Protein AF-A0A7C3V7S5-F1 (afdb_monomer)

Sequence (323 aa):
MITVNNILDIADSAMNANTAAMSTVSQNVANVNTPFYNSETPIETEAPAVVGAPYTYGTGVNVNQIQRSTDNFVQTEVNNETGQNSYYTTLYQGLDQIQNLFNDQTGSGFSSQISQFFNDFQNVANNPSDTSQRTALLSDAQSLAGSINNAYTTITNMVSSTNTSINGVIPDINSLTKQIAGLNQQITYALNAGSNANELQDQQMQAINSLSKLVNISYFTNNNGKTNISVGDVPLVSSDMSFNLSTKLDTSNPANLDIFWNGPDGSVQPITSQITGGSLGAYVNLEQTQATSYISQLNSLAAAVTDNVNSLQYNGYGLDGST

Foldseek 3Di:
DQDPVLVVQQVVQVVVQVVVQVVLVVVCVVCVVPPLAFRWDFDKDFADWDDDPPDIDTRHIHRLDTDGDDDPVVLQVLLQVLFAVLLVVLLCVLVVLLVVLQDCVVCPGLVNLVVQLVVLVVVCVVPVPDPVSVVSNVVSVVVNVVSLVVSLVSLLVSLVVLVVVLQVLQVVLLVLLLLLLVLLVVLLVCVVVVHDSSVSLSVNSVSSSVNSQAFPKDWDADPSRFIWIDQQPGTQHDRNDGWGKDWDQDPVHSSHIWIWIQDPVRDTHTCLVSGCTHSSNNSSCSNPPVSVVVSVVSVVVVCVVCVVVCVVCVPDADPVRHD

Nearest PDB structures (foldseek):
  2d4y-assembly1_A  TM=9.355E-01  e=4.386E-13  Salmonella enterica subsp. enterica serovar Typhimurium
  4ut1-assembly1_A  TM=9.149E-01  e=1.480E-12  Burkholderia pseudomallei K96243
  2d4y-assembly2_B  TM=9.107E-01  e=3.585E-12  Salmonella enterica subsp. enterica serovar Typhimurium
  1w99-assembly1_A  TM=3.820E-01  e=4.955E-01  Bacillus thuringiensis serovar israelensis
  4k1n-assembly1_B  TM=4.539E-01  e=2.907E+00  Mus musculus

Secondary structure (DSSP, 8-state):
---HHHHHHHHHHHHHHHHHHHHHHHHHHHHTTSTT---EEEEEEEPPPB--TT--B---EEEEEEEE---HHHHHHHHHHHHHHHHHHHHHHHHHHHHHHS--TTS-SHHHHHHHHHHHHHHHHHSTT-HHHHHHHHHHHHHHHHHHHHHHHHHHHHHHHHHHHHHHHHHHHHHHHHHHHHHHHHHHHHHHTT---HHHHHHHHHHHHHHHHHS--EEEE-TTSPEEEEETTEEEEETTEE-EEEEEE-SS-TTSEEEEEE-TTS-EEE-GGG--SHHHHHHHHIIIIIIHHHHHHHHHHHHHHHHHHHHHHTTS--TTS--

Radius of gyration: 33.9 Å; Cα contacts (8 Å, |Δi|>4): 422; chains: 1; bounding box: 79×27×108 Å

Solvent-accessible surface area (backbone atoms only — not comparable to full-atom values): 17113 Å² total; per-residue (Å²): 130,92,47,72,64,57,55,49,48,25,50,50,31,45,50,52,42,52,49,51,44,52,49,40,51,52,52,38,66,74,36,69,83,44,87,66,61,56,55,55,45,69,42,71,45,78,32,77,55,51,79,45,93,96,57,70,47,76,51,39,44,39,72,78,45,77,41,70,62,77,56,72,66,62,52,49,51,51,30,52,52,44,7,48,51,31,15,54,53,47,36,48,59,55,49,51,61,54,49,66,72,65,54,47,90,83,67,75,16,70,70,46,43,54,51,49,36,53,50,28,51,53,50,26,70,75,43,72,85,42,63,67,45,50,50,48,31,53,52,41,46,50,50,45,53,49,51,54,51,49,50,49,52,51,48,54,50,49,32,55,52,37,52,51,50,49,64,56,48,41,57,55,48,36,51,40,31,42,49,42,10,53,37,20,48,52,31,34,52,27,50,74,69,74,41,87,37,62,69,54,50,32,54,37,50,48,41,51,43,57,40,14,31,42,32,44,66,50,73,52,68,46,99,69,61,29,48,30,30,22,44,67,95,46,66,31,18,56,45,68,40,52,36,41,61,48,75,44,67,27,90,89,45,71,83,41,77,35,35,27,41,41,47,97,87,72,47,75,42,84,42,50,92,52,50,74,22,0,35,48,14,20,40,52,40,44,42,70,48,51,44,48,50,54,48,51,52,52,51,50,52,53,48,52,54,50,52,58,50,48,65,55,53,74,77,45,67,49,98,86,67,49,119

Structure (mmCIF, N/CA/C/O backbone):
data_AF-A0A7C3V7S5-F1
#
_entry.id   AF-A0A7C3V7S5-F1
#
loop_
_atom_site.group_PDB
_atom_site.id
_atom_site.type_symbol
_atom_site.label_atom_id
_atom_site.label_alt_id
_atom_site.label_comp_id
_atom_site.label_asym_id
_atom_site.label_entity_id
_atom_site.label_seq_id
_atom_site.pdbx_PDB_ins_code
_atom_site.Cartn_x
_atom_site.Cartn_y
_atom_site.Cartn_z
_atom_site.occupancy
_atom_site.B_iso_or_equiv
_atom_site.auth_seq_id
_atom_site.auth_comp_id
_atom_site.auth_asym_id
_atom_site.auth_atom_id
_atom_site.pdbx_PDB_model_num
ATOM 1 N N . MET A 1 1 ? -43.394 -8.743 52.824 1.00 60.81 1 MET A N 1
ATOM 2 C CA . MET A 1 1 ? -44.526 -7.851 52.488 1.00 60.81 1 MET A CA 1
ATOM 3 C C . MET A 1 1 ? -43.952 -6.799 51.554 1.00 60.81 1 MET A C 1
ATOM 5 O O . MET A 1 1 ? -42.954 -6.207 51.940 1.00 60.81 1 MET A O 1
ATOM 9 N N . ILE A 1 2 ? -44.479 -6.647 50.333 1.00 67.94 2 ILE A N 1
ATOM 10 C CA . ILE A 1 2 ? -43.995 -5.623 49.390 1.00 67.94 2 ILE A CA 1
ATOM 11 C C . ILE A 1 2 ? -44.282 -4.256 50.013 1.00 67.94 2 ILE A C 1
ATOM 13 O O . ILE A 1 2 ? -45.421 -3.978 50.387 1.00 67.94 2 ILE A O 1
ATOM 17 N N . THR A 1 3 ? -43.249 -3.438 50.185 1.00 80.06 3 THR A N 1
ATOM 18 C CA . THR A 1 3 ? -43.400 -2.079 50.714 1.00 80.06 3 THR A CA 1
ATOM 19 C C . THR A 1 3 ? -43.625 -1.089 49.573 1.00 80.06 3 THR A C 1
ATOM 21 O O . THR A 1 3 ? -43.281 -1.371 48.427 1.00 80.06 3 THR A O 1
ATOM 24 N N . VAL A 1 4 ? -44.167 0.095 49.877 1.00 82.81 4 VAL A N 1
ATOM 25 C CA . VAL A 1 4 ? -44.270 1.192 48.895 1.00 82.81 4 VAL A CA 1
ATOM 26 C C . VAL A 1 4 ? -42.895 1.531 48.310 1.00 82.81 4 VAL A C 1
ATOM 28 O O . VAL A 1 4 ? -42.800 1.759 47.111 1.00 82.81 4 VAL A O 1
ATOM 31 N N . ASN A 1 5 ? -41.830 1.457 49.115 1.00 83.81 5 ASN A N 1
ATOM 32 C CA . ASN A 1 5 ? -40.459 1.661 48.643 1.00 83.81 5 ASN A CA 1
ATOM 33 C C . ASN A 1 5 ? -40.076 0.649 47.557 1.00 83.81 5 ASN A C 1
ATOM 35 O O . ASN A 1 5 ? -39.562 1.056 46.531 1.00 83.81 5 ASN A O 1
ATOM 39 N N . ASN A 1 6 ? -40.434 -0.633 47.700 1.00 83.25 6 ASN A N 1
ATOM 40 C CA . ASN A 1 6 ? -40.140 -1.626 46.659 1.00 83.25 6 ASN A CA 1
ATOM 41 C C . ASN A 1 6 ? -40.872 -1.342 45.341 1.00 83.25 6 ASN A C 1
ATOM 43 O O . ASN A 1 6 ? -40.331 -1.603 44.275 1.00 83.25 6 ASN A O 1
ATOM 47 N N . ILE A 1 7 ? -42.097 -0.815 45.401 1.00 85.38 7 ILE A N 1
ATOM 48 C CA . ILE A 1 7 ? -42.839 -0.417 44.195 1.00 85.38 7 ILE A CA 1
ATOM 49 C C . ILE A 1 7 ? -42.179 0.806 43.546 1.00 85.38 7 ILE A C 1
ATOM 51 O O . ILE A 1 7 ? -42.087 0.865 42.322 1.00 85.38 7 ILE A O 1
ATOM 55 N N . LEU A 1 8 ? -41.699 1.759 44.352 1.00 89.12 8 LEU A N 1
ATOM 56 C CA . LEU A 1 8 ? -40.959 2.924 43.866 1.00 89.12 8 LEU A CA 1
ATOM 57 C C . LEU A 1 8 ? -39.609 2.529 43.251 1.00 89.12 8 LEU A C 1
ATOM 59 O O . LEU A 1 8 ? -39.284 3.041 42.189 1.00 89.12 8 LEU A O 1
ATOM 63 N N . ASP A 1 9 ? -38.883 1.576 43.839 1.00 87.50 9 ASP A N 1
ATOM 64 C CA . ASP A 1 9 ? -37.619 1.054 43.299 1.00 87.50 9 ASP A CA 1
ATOM 65 C C . ASP A 1 9 ? -37.833 0.343 41.944 1.00 87.50 9 ASP A C 1
ATOM 67 O O . ASP A 1 9 ? -37.056 0.505 41.000 1.00 87.50 9 ASP A O 1
ATOM 71 N N . ILE A 1 10 ? -38.930 -0.415 41.806 1.00 90.00 10 ILE A N 1
ATOM 72 C CA . ILE A 1 10 ? -39.326 -1.032 40.528 1.00 90.00 10 ILE A CA 1
ATOM 73 C C . ILE A 1 10 ? -39.687 0.045 39.494 1.00 90.00 10 ILE A C 1
ATOM 75 O O . ILE A 1 10 ? -39.300 -0.062 38.333 1.00 90.00 10 ILE A O 1
ATOM 79 N N . ALA A 1 11 ? -40.423 1.085 39.894 1.00 91.69 11 ALA A N 1
ATOM 80 C CA . ALA A 1 11 ? -40.784 2.180 38.996 1.00 91.69 11 ALA A CA 1
ATOM 81 C C . ALA A 1 11 ? -39.554 2.990 38.547 1.00 91.69 11 ALA A C 1
ATOM 83 O O . ALA A 1 11 ? -39.456 3.334 37.370 1.00 91.69 11 ALA A O 1
ATOM 84 N N . ASP A 1 12 ? -38.609 3.253 39.453 1.00 92.50 12 ASP A N 1
ATOM 85 C CA . ASP A 1 12 ? -37.358 3.959 39.160 1.00 92.50 12 ASP A CA 1
ATOM 86 C C . ASP A 1 12 ? -36.467 3.150 38.209 1.00 92.50 12 ASP A C 1
ATOM 88 O O . ASP A 1 12 ? -36.053 3.651 37.163 1.00 92.50 12 ASP A O 1
ATOM 92 N N . SER A 1 13 ? -36.256 1.862 38.496 1.00 92.25 13 SER A N 1
ATOM 93 C CA . SER A 1 13 ? -35.492 0.972 37.611 1.00 92.25 13 SER A CA 1
ATOM 94 C C . SER A 1 13 ? -36.126 0.837 36.221 1.00 92.25 13 SER A C 1
ATOM 96 O O . SER A 1 13 ? -35.421 0.932 35.215 1.00 92.25 13 SER A O 1
ATOM 98 N N . ALA A 1 14 ? -37.456 0.726 36.134 1.00 92.00 14 ALA A N 1
ATOM 99 C CA . ALA A 1 14 ? -38.173 0.720 34.859 1.00 92.00 14 ALA A CA 1
ATOM 100 C C . ALA A 1 14 ? -38.033 2.048 34.093 1.00 92.00 14 ALA A C 1
ATOM 102 O O . ALA A 1 14 ? -37.884 2.040 32.868 1.00 92.00 14 ALA A O 1
ATOM 103 N N . MET A 1 15 ? -38.066 3.193 34.782 1.00 93.69 15 MET A N 1
ATOM 104 C CA . MET A 1 15 ? -37.892 4.506 34.155 1.00 93.69 15 MET A CA 1
ATOM 105 C C . MET A 1 15 ? -36.459 4.704 33.646 1.00 93.69 15 MET A C 1
ATOM 107 O O . MET A 1 15 ? -36.269 5.204 32.534 1.00 93.69 15 MET A O 1
ATOM 111 N N . ASN A 1 16 ? -35.460 4.252 34.406 1.00 92.06 16 ASN A N 1
ATOM 112 C CA . ASN A 1 16 ? -34.055 4.269 34.000 1.00 92.06 16 ASN A CA 1
ATOM 113 C C . ASN A 1 16 ? -33.814 3.381 32.768 1.00 92.06 16 ASN A C 1
ATOM 115 O O . ASN A 1 16 ? -33.178 3.830 31.813 1.00 92.06 16 ASN A O 1
ATOM 119 N N . ALA A 1 17 ? -34.385 2.172 32.741 1.00 92.44 17 ALA A N 1
ATOM 120 C CA . ALA A 1 17 ? -34.296 1.268 31.594 1.00 92.44 17 ALA A CA 1
ATOM 121 C C . ALA A 1 17 ? -34.920 1.865 30.324 1.00 92.44 17 ALA A C 1
ATOM 123 O O . ALA A 1 17 ? -34.250 1.989 29.299 1.00 92.44 17 ALA A O 1
ATOM 124 N N . ASN A 1 18 ? -36.152 2.378 30.416 1.00 93.94 18 ASN A N 1
ATOM 125 C CA . ASN A 1 18 ? -36.806 3.033 29.279 1.00 93.94 18 ASN A CA 1
ATOM 126 C C . ASN A 1 18 ? -36.053 4.287 28.807 1.00 93.94 18 ASN A C 1
ATOM 128 O O . ASN A 1 18 ? -35.970 4.534 27.605 1.00 93.94 18 ASN A O 1
ATOM 132 N N . THR A 1 19 ? -35.470 5.064 29.725 1.00 92.94 19 THR A N 1
ATOM 133 C CA . THR A 1 19 ? -34.648 6.229 29.363 1.00 92.94 19 THR A CA 1
ATOM 134 C C . THR A 1 19 ? -33.390 5.799 28.606 1.00 92.94 19 THR A C 1
ATOM 136 O O . THR A 1 19 ? -33.063 6.395 27.579 1.00 92.94 19 THR A O 1
ATOM 139 N N . ALA A 1 20 ? -32.713 4.737 29.055 1.00 91.81 20 ALA A N 1
ATOM 140 C CA . ALA A 1 20 ? -31.563 4.170 28.354 1.00 91.81 20 ALA A CA 1
ATOM 141 C C . ALA A 1 20 ? -31.950 3.642 26.962 1.00 91.81 20 ALA A C 1
ATOM 143 O O . ALA A 1 20 ? -31.252 3.919 25.983 1.00 91.81 20 ALA A O 1
ATOM 144 N N . ALA A 1 21 ? -33.090 2.958 26.844 1.00 92.88 21 ALA A N 1
ATOM 145 C CA . ALA A 1 21 ? -33.601 2.471 25.569 1.00 92.88 21 ALA A CA 1
ATOM 146 C C . ALA A 1 21 ? -33.942 3.613 24.601 1.00 92.88 21 ALA A C 1
ATOM 148 O O . ALA A 1 21 ? -33.495 3.602 23.454 1.00 92.88 21 ALA A O 1
ATOM 149 N N . MET A 1 22 ? -34.657 4.644 25.062 1.00 94.88 22 MET A N 1
ATOM 150 C CA . MET A 1 22 ? -34.967 5.827 24.252 1.00 94.88 22 MET A CA 1
ATOM 151 C C . MET A 1 22 ? -33.706 6.590 23.836 1.00 94.88 22 MET A C 1
ATOM 153 O O . MET A 1 22 ? -33.613 7.026 22.689 1.00 94.88 22 MET A O 1
ATOM 157 N N . SER A 1 23 ? -32.726 6.718 24.734 1.00 93.62 23 SER A N 1
ATOM 158 C CA . SER A 1 23 ? -31.427 7.322 24.423 1.00 93.62 23 SER A CA 1
ATOM 159 C C . SER A 1 23 ? -30.693 6.529 23.339 1.00 93.62 23 SER A C 1
ATOM 161 O O . SER A 1 23 ? -30.235 7.107 22.357 1.00 93.62 23 SER A O 1
ATOM 163 N N . THR A 1 24 ? -30.680 5.196 23.447 1.00 93.19 24 THR A N 1
ATOM 164 C CA . THR A 1 24 ? -30.066 4.303 22.450 1.00 93.19 24 THR A CA 1
ATOM 165 C C . THR A 1 24 ? -30.748 4.438 21.086 1.00 93.19 24 THR A C 1
ATOM 167 O O . THR A 1 24 ? -30.084 4.571 20.061 1.00 93.19 24 THR A O 1
ATOM 170 N N . VAL A 1 25 ? -32.084 4.484 21.050 1.00 94.50 25 VAL A N 1
ATOM 171 C CA . VAL A 1 25 ? -32.840 4.740 19.813 1.00 94.50 25 VAL A CA 1
ATOM 172 C C . VAL A 1 25 ? -32.496 6.113 19.233 1.00 94.50 25 VAL A C 1
ATOM 174 O O . VAL A 1 25 ? -32.257 6.223 18.032 1.00 94.50 25 VAL A O 1
ATOM 177 N N . SER A 1 26 ? -32.427 7.154 20.067 1.00 94.88 26 SER A N 1
ATOM 178 C CA . SER A 1 26 ? -32.045 8.498 19.627 1.00 94.88 26 SER A CA 1
ATOM 179 C C . SER A 1 26 ? -30.633 8.519 19.039 1.00 94.88 26 SER A C 1
ATOM 181 O O . SER A 1 26 ? -30.421 9.139 17.997 1.00 94.88 26 SER A O 1
ATOM 183 N N . GLN A 1 27 ? -29.683 7.819 19.664 1.00 93.62 27 GLN A N 1
ATOM 184 C CA . GLN A 1 27 ? -28.306 7.714 19.188 1.00 93.62 27 GLN A CA 1
ATOM 185 C C . GLN A 1 27 ? -28.230 6.980 17.845 1.00 93.62 27 GLN A C 1
ATOM 187 O O . GLN A 1 27 ? -27.575 7.466 16.922 1.00 93.62 27 GLN A O 1
ATOM 192 N N . ASN A 1 28 ? -28.964 5.872 17.709 1.00 94.81 28 ASN A N 1
ATOM 193 C CA . ASN A 1 28 ? -29.070 5.117 16.463 1.00 94.81 28 ASN A CA 1
ATOM 194 C C . ASN A 1 28 ? -29.614 5.979 15.319 1.00 94.81 28 ASN A C 1
ATOM 196 O O . ASN A 1 28 ? -29.055 5.991 14.225 1.00 94.81 28 ASN A O 1
ATOM 200 N N . VAL A 1 29 ? -30.693 6.727 15.569 1.00 95.62 29 VAL A N 1
ATOM 201 C CA . VAL A 1 29 ? -31.307 7.603 14.560 1.00 95.62 29 VAL A CA 1
ATOM 202 C C . VAL A 1 29 ? -30.371 8.750 14.185 1.00 95.62 29 VAL A C 1
ATOM 204 O O . VAL A 1 29 ? -30.240 9.065 13.003 1.00 95.62 29 VAL A O 1
ATOM 207 N N . ALA A 1 30 ? -29.697 9.359 15.163 1.00 94.38 30 ALA A N 1
ATOM 208 C CA . ALA A 1 30 ? -28.769 10.457 14.916 1.00 94.38 30 ALA A CA 1
ATOM 209 C C . ALA A 1 30 ? -27.559 10.026 14.068 1.00 94.38 30 ALA A C 1
ATOM 211 O O . ALA A 1 30 ? -27.086 10.809 13.245 1.00 94.38 30 ALA A O 1
ATOM 212 N N . ASN A 1 31 ? -27.089 8.785 14.233 1.00 92.62 31 ASN A N 1
ATOM 213 C CA . ASN A 1 31 ? -25.868 8.285 13.596 1.00 92.62 31 ASN A CA 1
ATOM 214 C C . ASN A 1 31 ? -26.105 7.292 12.457 1.00 92.62 31 ASN A C 1
ATOM 216 O O . ASN A 1 31 ? -25.147 6.745 11.920 1.00 92.62 31 ASN A O 1
ATOM 220 N N . VAL A 1 32 ? -27.353 7.093 12.023 1.00 91.44 32 VAL A N 1
ATOM 221 C CA . VAL A 1 32 ? -27.687 6.147 10.943 1.00 91.44 32 VAL A CA 1
ATOM 222 C C . VAL A 1 32 ? -26.925 6.419 9.636 1.00 91.44 32 VAL A C 1
ATOM 224 O O . VAL A 1 32 ? -26.677 5.501 8.862 1.00 91.44 32 VAL A O 1
ATOM 227 N N . ASN A 1 33 ? -26.530 7.675 9.397 1.00 90.88 33 ASN A N 1
ATOM 228 C CA . ASN A 1 33 ? -25.767 8.094 8.216 1.00 90.88 33 ASN A CA 1
ATOM 229 C C . ASN A 1 33 ? -24.268 8.305 8.498 1.00 90.88 33 ASN A C 1
ATOM 231 O O . ASN A 1 33 ? -23.541 8.751 7.609 1.00 90.88 33 ASN A O 1
ATOM 235 N N . THR A 1 34 ? -23.801 8.025 9.716 1.00 89.38 34 THR A N 1
ATOM 236 C CA . THR A 1 34 ? -22.384 8.114 10.075 1.00 89.38 34 THR A CA 1
ATOM 237 C C . THR A 1 34 ? -21.681 6.836 9.602 1.00 89.38 34 THR A C 1
ATOM 239 O O . THR A 1 34 ? -22.051 5.744 10.036 1.00 89.38 34 THR A O 1
ATOM 242 N N . PRO A 1 35 ? -20.671 6.916 8.713 1.00 85.62 35 PRO A N 1
ATOM 243 C CA . PRO A 1 35 ? -19.937 5.734 8.270 1.00 85.62 35 PRO A CA 1
ATOM 244 C C . PRO A 1 35 ? -19.338 4.962 9.450 1.00 85.62 35 PRO A C 1
ATOM 246 O O . PRO A 1 35 ? -18.813 5.572 10.375 1.00 85.62 35 PRO A O 1
ATOM 249 N N . PHE A 1 36 ? -19.375 3.629 9.380 1.00 85.75 36 PHE A N 1
ATOM 250 C CA . PHE A 1 36 ? -18.891 2.711 10.427 1.00 85.75 36 PHE A CA 1
ATOM 251 C C . PHE A 1 36 ? -19.634 2.769 11.772 1.00 85.75 36 PHE A C 1
ATOM 253 O O . PHE A 1 36 ? -19.228 2.069 12.697 1.00 85.75 36 PHE A O 1
ATOM 260 N N . TYR A 1 37 ? -20.733 3.522 11.884 1.00 90.25 37 TYR A N 1
ATOM 261 C CA . TYR A 1 37 ? -21.608 3.433 13.049 1.00 90.25 37 TYR A CA 1
ATOM 262 C C . TYR A 1 37 ? -22.313 2.075 13.095 1.00 90.25 37 TYR A C 1
ATOM 264 O O . TYR A 1 37 ? -22.875 1.621 12.094 1.00 90.25 37 TYR A O 1
ATOM 272 N N . ASN A 1 38 ? -22.307 1.439 14.266 1.00 90.56 38 ASN A N 1
ATOM 273 C CA . ASN A 1 38 ? -22.998 0.174 14.488 1.00 90.56 38 ASN A CA 1
ATOM 274 C C . ASN A 1 38 ? -24.223 0.393 15.367 1.00 90.56 38 ASN A C 1
ATOM 276 O O . ASN A 1 38 ? -24.139 1.045 16.405 1.00 90.56 38 ASN A O 1
ATOM 280 N N . SER A 1 39 ? -25.360 -0.182 14.965 1.00 91.94 39 SER A N 1
ATOM 281 C CA . SER A 1 39 ? -26.592 -0.030 15.735 1.00 91.94 39 SER A CA 1
ATOM 282 C C . SER A 1 39 ? -26.439 -0.636 17.124 1.00 91.94 39 SER A C 1
ATOM 284 O O . SER A 1 39 ? -25.930 -1.743 17.286 1.00 91.94 39 SER A O 1
ATOM 286 N N . GLU A 1 40 ? -26.909 0.088 18.125 1.00 93.31 40 GLU A N 1
ATOM 287 C CA . GLU A 1 40 ? -26.823 -0.296 19.521 1.00 93.31 40 GLU A CA 1
ATOM 288 C C . GLU A 1 40 ? -28.163 -0.817 20.049 1.00 93.31 40 GLU A C 1
ATOM 290 O O . GLU A 1 40 ? -29.232 -0.357 19.643 1.00 93.31 40 GLU A O 1
ATOM 295 N N . THR A 1 41 ? -28.116 -1.774 20.974 1.00 93.12 41 THR A N 1
ATOM 296 C CA . THR A 1 41 ? -29.288 -2.337 21.655 1.00 93.12 41 THR A CA 1
ATOM 297 C C . THR A 1 41 ? -29.041 -2.385 23.165 1.00 93.12 41 THR A C 1
ATOM 299 O O . THR A 1 41 ? -28.017 -2.927 23.589 1.00 93.12 41 THR A O 1
ATOM 302 N N . PRO A 1 42 ? -29.947 -1.845 24.002 1.00 91.25 42 PRO A N 1
ATOM 303 C CA . PRO A 1 42 ? -29.865 -2.024 25.445 1.00 91.25 42 PRO A CA 1
ATOM 304 C C . PRO A 1 42 ? -30.159 -3.488 25.795 1.00 91.25 42 PRO A C 1
ATOM 306 O O . PRO A 1 42 ? -31.175 -4.052 25.391 1.00 91.25 42 PRO A O 1
ATOM 309 N N . ILE A 1 43 ? -29.261 -4.111 26.548 1.00 91.62 43 ILE A N 1
ATOM 310 C CA . ILE A 1 43 ? -29.454 -5.448 27.098 1.00 91.62 43 ILE A CA 1
ATOM 311 C C . ILE A 1 43 ? -30.016 -5.291 28.503 1.00 91.62 43 ILE A C 1
ATOM 313 O O . ILE A 1 43 ? -29.325 -4.834 29.417 1.00 91.62 43 ILE A O 1
ATOM 317 N N . GLU A 1 44 ? -31.281 -5.666 28.649 1.00 91.19 44 GLU A N 1
ATOM 318 C CA . GLU A 1 44 ? -32.021 -5.616 29.903 1.00 91.19 44 GLU A CA 1
ATOM 319 C C . GLU A 1 44 ? -32.161 -7.023 30.496 1.00 91.19 44 GLU A C 1
ATOM 321 O O . GLU A 1 44 ? -32.447 -7.986 29.782 1.00 91.19 44 GLU A O 1
ATOM 326 N N . THR A 1 45 ? -31.978 -7.153 31.809 1.00 90.56 45 THR A N 1
ATOM 327 C CA . THR A 1 45 ? -32.242 -8.397 32.546 1.00 90.56 45 THR A CA 1
ATOM 328 C C . THR A 1 45 ? -33.149 -8.141 33.736 1.00 90.56 45 THR A C 1
ATOM 330 O O . THR A 1 45 ? -33.150 -7.059 34.323 1.00 90.56 45 THR A O 1
ATOM 333 N N . GLU A 1 46 ? -33.935 -9.149 34.111 1.00 88.62 46 GLU A N 1
ATOM 334 C CA . GLU A 1 46 ? -34.735 -9.080 35.330 1.00 88.62 46 GLU A CA 1
ATOM 335 C C . GLU A 1 46 ? -33.813 -8.941 36.548 1.00 88.62 46 GLU A C 1
ATOM 337 O O . GLU A 1 46 ? -32.839 -9.685 36.709 1.00 88.62 46 GLU A O 1
ATOM 342 N N . ALA A 1 47 ? -34.104 -7.965 37.407 1.00 86.31 47 ALA A N 1
ATOM 343 C CA . ALA A 1 47 ? -33.346 -7.774 38.628 1.00 86.31 47 ALA A CA 1
ATOM 344 C C . ALA A 1 47 ? -33.606 -8.944 39.603 1.00 86.31 47 ALA A C 1
ATOM 346 O O . ALA A 1 47 ? -34.733 -9.448 39.675 1.00 86.31 47 ALA A O 1
ATOM 347 N N . PRO A 1 48 ? -32.593 -9.408 40.368 1.00 83.50 48 PRO A N 1
ATOM 348 C CA . PRO A 1 48 ? -32.741 -10.575 41.235 1.00 83.50 48 PRO A CA 1
ATOM 349 C C . PRO A 1 48 ? -33.913 -10.431 42.212 1.00 83.50 48 PRO A C 1
ATOM 351 O O . PRO A 1 48 ? -33.970 -9.480 42.995 1.00 83.50 48 PRO A O 1
ATOM 354 N N . ALA A 1 49 ? -34.841 -11.386 42.190 1.00 82.12 49 ALA A N 1
ATOM 355 C CA . ALA A 1 49 ? -35.995 -11.378 43.081 1.00 82.12 49 ALA A CA 1
ATOM 356 C C . ALA A 1 49 ? -35.573 -11.474 44.558 1.00 82.12 49 ALA A C 1
ATOM 358 O O . ALA A 1 49 ? -34.652 -12.214 44.915 1.00 82.12 49 ALA A O 1
ATOM 359 N N . VAL A 1 50 ? -36.291 -10.778 45.445 1.00 78.44 50 VAL A N 1
ATOM 360 C CA . VAL A 1 50 ? -36.123 -10.971 46.890 1.00 78.44 50 VAL A CA 1
ATOM 361 C C . VAL A 1 50 ? -36.853 -12.249 47.282 1.00 78.44 50 VAL A C 1
ATOM 363 O O . VAL A 1 50 ? -38.080 -12.338 47.194 1.00 78.44 50 VAL A O 1
ATOM 366 N N . VAL A 1 51 ? -36.091 -13.244 47.732 1.00 75.25 51 VAL A N 1
ATOM 367 C CA . VAL A 1 51 ? -36.624 -14.513 48.234 1.00 75.25 51 VAL A CA 1
ATOM 368 C C . VAL A 1 51 ? -36.845 -14.395 49.742 1.00 75.25 51 VAL A C 1
ATOM 370 O O . VAL A 1 51 ? -35.890 -14.307 50.512 1.00 75.25 51 VAL A O 1
ATOM 373 N N . GLY A 1 52 ? -38.106 -14.403 50.180 1.00 69.88 52 GLY A N 1
ATOM 374 C CA . GLY A 1 52 ? -38.469 -14.392 51.598 1.00 69.88 52 GLY A CA 1
ATOM 375 C C . GLY A 1 52 ? -39.728 -15.212 51.878 1.00 69.88 52 GLY A C 1
ATOM 376 O O . GLY A 1 52 ? -40.644 -15.260 51.066 1.00 69.88 52 GLY A O 1
ATOM 377 N N . ALA A 1 53 ? -39.812 -15.866 53.038 1.00 64.06 53 ALA A N 1
ATOM 378 C CA . ALA A 1 53 ? -41.052 -16.523 53.454 1.00 64.06 53 ALA A CA 1
ATOM 379 C C . ALA A 1 53 ? -42.077 -15.460 53.911 1.00 64.06 53 ALA A C 1
ATOM 381 O O . ALA A 1 53 ? -41.707 -14.590 54.705 1.00 64.06 53 ALA A O 1
ATOM 382 N N . PRO A 1 54 ? -43.354 -15.488 53.475 1.00 69.88 54 PRO A N 1
ATOM 383 C CA . PRO A 1 54 ? -44.021 -16.486 52.629 1.00 69.88 54 PRO A CA 1
ATOM 384 C C . PRO A 1 54 ? -44.137 -16.126 51.127 1.00 69.88 54 PRO A C 1
ATOM 386 O O . PRO A 1 54 ? -44.846 -16.826 50.410 1.00 69.88 54 PRO A O 1
ATOM 389 N N . TYR A 1 55 ? -43.486 -15.062 50.636 1.00 71.44 55 TYR A N 1
ATOM 390 C CA . TYR A 1 55 ? -43.619 -14.591 49.247 1.00 71.44 55 TYR A CA 1
ATOM 391 C C . TYR A 1 55 ? -42.278 -14.172 48.626 1.00 71.44 55 TYR A C 1
ATOM 393 O O . TYR A 1 55 ? -41.566 -13.341 49.190 1.00 71.44 55 TYR A O 1
ATOM 401 N N . THR A 1 56 ? -42.006 -14.659 47.414 1.00 77.88 56 THR A N 1
ATOM 402 C CA . THR A 1 56 ? -40.958 -14.139 46.519 1.00 77.88 56 THR A CA 1
ATOM 403 C C . THR A 1 56 ? -41.544 -13.033 45.645 1.00 77.88 56 THR A C 1
ATOM 405 O O . THR A 1 56 ? -42.655 -13.183 45.137 1.00 77.88 56 THR A O 1
ATOM 408 N N . TYR A 1 57 ? -40.817 -11.933 45.457 1.00 79.06 57 TYR A N 1
ATOM 409 C CA . TYR A 1 57 ? -41.238 -10.835 44.583 1.00 79.06 57 TYR A CA 1
ATOM 410 C C . TYR A 1 57 ? -40.052 -10.268 43.793 1.00 79.06 57 TYR A C 1
ATOM 412 O O . TYR A 1 57 ? -38.924 -10.247 44.287 1.00 79.06 57 TYR A O 1
ATOM 420 N N . GLY A 1 58 ? -40.312 -9.840 42.554 1.00 80.44 58 GLY A N 1
ATOM 421 C CA . GLY A 1 58 ? -39.309 -9.244 41.667 1.00 80.44 58 GLY A CA 1
ATOM 422 C C . GLY A 1 58 ? -38.845 -7.868 42.149 1.00 80.44 58 GLY A C 1
ATOM 423 O O . GLY A 1 58 ? -39.546 -7.202 42.913 1.00 80.44 58 GLY A O 1
ATOM 424 N N . THR A 1 59 ? -37.661 -7.449 41.704 1.00 83.75 59 THR A N 1
ATOM 425 C CA . THR A 1 59 ? -37.036 -6.166 42.082 1.00 83.75 59 THR A CA 1
ATOM 426 C C . THR A 1 59 ? -36.914 -5.181 40.920 1.00 83.75 59 THR A C 1
ATOM 428 O O . THR A 1 59 ? -36.330 -4.117 41.088 1.00 83.75 59 THR A O 1
ATOM 431 N N . GLY A 1 60 ? -37.520 -5.495 39.771 1.00 87.62 60 GLY A N 1
ATOM 432 C CA . GLY A 1 60 ? -37.538 -4.631 38.591 1.00 87.62 60 GLY A CA 1
ATOM 433 C C . GLY A 1 60 ? -36.606 -5.138 37.497 1.00 87.62 60 GLY A C 1
ATOM 434 O O . GLY A 1 60 ? -36.494 -6.345 37.281 1.00 87.62 60 GLY A O 1
ATOM 435 N N . VAL A 1 61 ? -35.961 -4.213 36.792 1.00 91.31 61 VAL A N 1
ATOM 436 C CA . VAL A 1 61 ? -35.113 -4.484 35.623 1.00 91.31 61 VAL A CA 1
ATOM 437 C C . VAL A 1 61 ? -33.753 -3.811 35.788 1.00 91.31 61 VAL A C 1
ATOM 439 O O . VAL A 1 61 ? -33.656 -2.727 36.354 1.00 91.31 61 VAL A O 1
ATOM 442 N N . ASN A 1 62 ? -32.699 -4.438 35.280 1.00 88.81 62 ASN A N 1
ATOM 443 C CA . ASN A 1 62 ? -31.372 -3.846 35.176 1.00 88.81 62 ASN A CA 1
ATOM 444 C C . ASN A 1 62 ? -31.002 -3.667 33.706 1.00 88.81 62 ASN A C 1
ATOM 446 O O . ASN A 1 62 ? -31.176 -4.588 32.912 1.00 88.81 62 ASN A O 1
ATOM 450 N N . VAL A 1 63 ? -30.419 -2.519 33.362 1.00 86.75 63 VAL A N 1
ATOM 451 C CA . VAL A 1 63 ? -29.711 -2.343 32.088 1.00 86.75 63 VAL A CA 1
ATOM 452 C C . VAL A 1 63 ? -28.276 -2.807 32.299 1.00 86.75 63 VAL A C 1
ATOM 454 O O . VAL A 1 63 ? -27.508 -2.154 33.002 1.00 86.75 63 VAL A O 1
ATOM 457 N N . ASN A 1 64 ? -27.910 -3.951 31.729 1.00 83.94 64 ASN A N 1
ATOM 458 C CA . ASN A 1 64 ? -26.579 -4.532 31.910 1.00 83.94 64 ASN A CA 1
ATOM 459 C C . ASN A 1 64 ? -25.534 -3.829 31.047 1.00 83.94 64 ASN A C 1
ATOM 461 O O . ASN A 1 64 ? -24.417 -3.587 31.495 1.00 83.94 64 ASN A O 1
ATOM 465 N N . GLN A 1 65 ? -25.891 -3.558 29.792 1.00 86.00 65 GLN A N 1
ATOM 466 C CA . GLN A 1 65 ? -24.988 -3.030 28.778 1.00 86.00 65 GLN A CA 1
ATOM 467 C C . GLN A 1 65 ? -25.791 -2.423 27.625 1.00 86.00 65 GLN A C 1
ATOM 469 O O . GLN A 1 65 ? -26.876 -2.894 27.305 1.00 86.00 65 GLN A O 1
ATOM 474 N N . ILE A 1 66 ? -25.222 -1.426 26.948 1.00 88.69 66 ILE A N 1
ATOM 475 C CA . ILE A 1 66 ? -25.637 -1.040 25.596 1.00 88.69 66 ILE A CA 1
ATOM 476 C C . ILE A 1 66 ? -24.702 -1.754 24.616 1.00 88.69 66 ILE A C 1
ATOM 478 O O . ILE A 1 66 ? -23.506 -1.465 24.558 1.00 88.69 66 ILE A O 1
ATOM 482 N N . GLN A 1 67 ? -25.219 -2.751 23.906 1.00 89.00 67 GLN A N 1
ATOM 483 C CA . GLN A 1 67 ? -24.435 -3.636 23.050 1.00 89.00 67 GLN A CA 1
ATOM 484 C C . GLN A 1 67 ? -24.473 -3.163 21.596 1.00 89.00 67 GLN A C 1
ATOM 486 O O . GLN A 1 67 ? -25.549 -2.915 21.058 1.00 89.00 67 GLN A O 1
ATOM 491 N N . ARG A 1 68 ? -23.310 -3.096 20.940 1.00 90.81 68 ARG A N 1
ATOM 492 C CA . ARG A 1 68 ? -23.216 -2.886 19.487 1.00 90.81 68 ARG A CA 1
ATOM 493 C C . ARG A 1 68 ? -23.603 -4.154 18.731 1.00 90.81 68 ARG A C 1
ATOM 495 O O . ARG A 1 68 ? -23.170 -5.252 19.077 1.00 90.81 68 ARG A O 1
ATOM 502 N N . SER A 1 69 ? -24.379 -3.986 17.671 1.00 89.00 69 SER A N 1
ATOM 503 C CA . SER A 1 69 ? -24.715 -5.027 16.708 1.00 89.00 69 SER A CA 1
ATOM 504 C C . SER A 1 69 ? -23.613 -5.101 15.655 1.00 89.00 69 SER A C 1
ATOM 506 O O . SER A 1 69 ? -23.591 -4.317 14.709 1.00 89.00 69 SER A O 1
ATOM 508 N N . THR A 1 70 ? -22.664 -6.013 15.858 1.00 85.81 70 THR A N 1
ATOM 509 C CA . THR A 1 70 ? -21.507 -6.209 14.975 1.00 85.81 70 THR A CA 1
ATOM 510 C C . THR A 1 70 ? -21.314 -7.680 14.651 1.00 85.81 70 THR A C 1
ATOM 512 O O . THR A 1 70 ? -21.454 -8.529 15.533 1.00 85.81 70 THR A O 1
ATOM 515 N N . ASP A 1 71 ? -20.882 -7.966 13.427 1.00 87.88 71 ASP A N 1
ATOM 516 C CA . ASP A 1 71 ? -20.397 -9.282 13.023 1.00 87.88 71 ASP A CA 1
ATOM 517 C C . ASP A 1 71 ? -18.907 -9.183 12.659 1.00 87.88 71 ASP A C 1
ATOM 519 O O . ASP A 1 71 ? -18.522 -8.540 11.679 1.00 87.88 71 ASP A O 1
ATOM 523 N N . ASN A 1 72 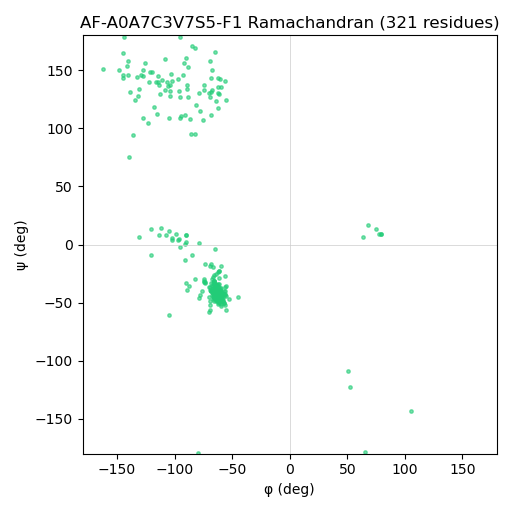? -18.058 -9.812 13.475 1.00 84.62 72 ASN A N 1
ATOM 524 C CA . ASN A 1 72 ? -16.605 -9.766 13.302 1.00 84.62 72 ASN A CA 1
ATOM 525 C C . ASN A 1 72 ? -16.138 -10.453 12.013 1.00 84.62 72 ASN A C 1
ATOM 527 O O . ASN A 1 72 ? -15.125 -10.045 11.444 1.00 84.62 72 ASN A O 1
ATOM 531 N N . PHE A 1 73 ? -16.852 -11.485 11.555 1.00 88.25 73 PHE A N 1
ATOM 532 C CA . PHE A 1 73 ? -16.534 -12.167 10.307 1.00 88.25 73 PHE A CA 1
ATOM 533 C C . PHE A 1 73 ? -16.822 -11.241 9.126 1.00 88.25 73 PHE A C 1
ATOM 535 O O . PHE A 1 73 ? -15.916 -10.956 8.346 1.00 88.25 73 PHE A O 1
ATOM 542 N N . VAL A 1 74 ? -18.031 -10.673 9.058 1.00 90.31 74 VAL A N 1
ATOM 543 C CA . VAL A 1 74 ? -18.406 -9.723 7.994 1.00 90.31 74 VAL A CA 1
ATOM 544 C C . VAL A 1 74 ? -17.453 -8.533 7.968 1.00 90.31 74 VAL A C 1
ATOM 546 O O . VAL A 1 74 ? -17.002 -8.115 6.906 1.00 90.31 74 VAL A O 1
ATOM 549 N N . GLN A 1 75 ? -17.097 -8.002 9.135 1.00 87.69 75 GLN A N 1
ATOM 550 C CA . GLN A 1 75 ? -16.193 -6.865 9.230 1.00 87.69 75 GLN A CA 1
ATOM 551 C C . GLN A 1 75 ? -14.775 -7.181 8.725 1.00 87.69 75 GLN A C 1
ATOM 553 O O . GLN A 1 75 ? -14.141 -6.326 8.100 1.00 87.69 75 GLN A O 1
ATOM 558 N N . THR A 1 76 ? -14.292 -8.398 8.980 1.00 90.00 76 THR A N 1
ATOM 559 C CA . THR A 1 76 ? -12.996 -8.874 8.481 1.00 90.00 76 THR A CA 1
ATOM 560 C C . THR A 1 76 ? -13.026 -8.995 6.959 1.00 90.00 76 THR A C 1
ATOM 562 O O . THR A 1 76 ? -12.146 -8.454 6.292 1.00 90.00 76 THR A O 1
ATOM 565 N N . GLU A 1 77 ? -14.082 -9.593 6.402 1.00 92.75 77 GLU A N 1
ATOM 566 C CA . GLU A 1 77 ? -14.273 -9.712 4.951 1.00 92.75 77 GLU A CA 1
ATOM 567 C C . GLU A 1 77 ? -14.371 -8.344 4.265 1.00 92.75 77 GLU A C 1
ATOM 569 O O . GLU A 1 77 ? -13.717 -8.109 3.251 1.00 92.75 77 GLU A O 1
ATOM 574 N N . VAL A 1 78 ? -15.101 -7.389 4.852 1.00 92.69 78 VAL A N 1
ATOM 575 C CA . VAL A 1 78 ? -15.178 -6.013 4.333 1.00 92.69 78 VAL A CA 1
ATOM 576 C C . VAL A 1 78 ? -13.798 -5.361 4.275 1.00 92.69 78 VAL A C 1
ATOM 578 O O . VAL A 1 78 ? -13.484 -4.688 3.293 1.00 92.69 78 VAL A O 1
ATOM 581 N N . ASN A 1 79 ? -12.964 -5.539 5.300 1.00 92.62 79 ASN A N 1
ATOM 582 C CA . ASN A 1 79 ? -11.613 -4.977 5.320 1.00 92.62 79 ASN A CA 1
ATOM 583 C C . ASN A 1 79 ? -10.702 -5.651 4.282 1.00 92.62 79 ASN A C 1
ATOM 585 O O . ASN A 1 79 ? -9.963 -4.955 3.585 1.00 92.62 79 ASN A O 1
ATOM 589 N N . ASN A 1 80 ? -10.806 -6.972 4.119 1.00 93.44 80 ASN A N 1
ATOM 590 C CA . ASN A 1 80 ? -10.075 -7.713 3.090 1.00 93.44 80 ASN A CA 1
ATOM 591 C C . ASN A 1 80 ? -10.435 -7.210 1.684 1.00 93.44 80 ASN A C 1
ATOM 593 O O . ASN A 1 80 ? -9.555 -6.795 0.931 1.00 93.44 80 ASN A O 1
ATOM 597 N N . GLU A 1 81 ? -11.726 -7.153 1.354 1.00 95.88 81 GLU A N 1
ATOM 598 C CA . GLU A 1 81 ? -12.198 -6.688 0.044 1.00 95.88 81 GLU A CA 1
ATOM 599 C C . GLU A 1 81 ? -11.898 -5.205 -0.196 1.00 95.88 81 GLU A C 1
ATOM 601 O O . GLU A 1 81 ? -11.547 -4.802 -1.305 1.00 95.88 81 GLU A O 1
ATOM 606 N N . THR A 1 82 ? -11.956 -4.381 0.853 1.00 95.88 82 THR A N 1
ATOM 607 C CA . THR A 1 82 ? -11.539 -2.975 0.786 1.00 95.88 82 THR A CA 1
ATOM 608 C C . THR A 1 82 ? -10.062 -2.857 0.396 1.00 95.88 82 THR A C 1
ATOM 610 O O . THR A 1 82 ? -9.711 -2.055 -0.475 1.00 95.88 82 THR A O 1
ATOM 613 N N . GLY A 1 83 ? -9.191 -3.664 1.008 1.00 97.12 83 GLY A N 1
ATOM 614 C CA . GLY A 1 83 ? -7.768 -3.693 0.678 1.00 97.12 83 GLY A CA 1
ATOM 615 C C . GLY A 1 83 ? -7.492 -4.200 -0.737 1.00 97.12 83 GLY A C 1
ATOM 616 O O . GLY A 1 83 ? -6.684 -3.601 -1.451 1.00 97.12 83 GLY A O 1
ATOM 617 N N . GLN A 1 84 ? -8.207 -5.237 -1.181 1.00 97.31 84 GLN A N 1
ATOM 618 C CA . GLN A 1 84 ? -8.102 -5.769 -2.544 1.00 97.31 84 GLN A CA 1
ATOM 619 C C . GLN A 1 84 ? -8.575 -4.758 -3.590 1.00 97.31 84 GLN A C 1
ATOM 621 O O . GLN A 1 84 ? -7.899 -4.534 -4.594 1.00 97.31 84 GLN A O 1
ATOM 626 N N . ASN A 1 85 ? -9.708 -4.099 -3.349 1.00 98.25 85 ASN A N 1
ATOM 627 C CA . ASN A 1 85 ? -10.212 -3.057 -4.234 1.00 98.25 85 ASN A CA 1
ATOM 628 C C . ASN A 1 85 ? -9.215 -1.897 -4.363 1.00 98.25 85 ASN A C 1
ATOM 630 O O . ASN A 1 85 ? -8.949 -1.448 -5.480 1.00 98.25 85 ASN A O 1
ATOM 634 N N . SER A 1 86 ? -8.631 -1.455 -3.244 1.00 98.56 86 SER A N 1
ATOM 635 C CA . SER A 1 86 ? -7.598 -0.415 -3.236 1.00 98.56 86 SER A CA 1
ATOM 636 C C . SER A 1 86 ? -6.370 -0.839 -4.048 1.00 98.56 86 SER A C 1
ATOM 638 O O . SER A 1 86 ? -5.934 -0.105 -4.934 1.00 98.56 86 SER A O 1
ATOM 640 N N . TYR A 1 87 ? -5.882 -2.066 -3.834 1.00 98.69 87 TYR A N 1
ATOM 641 C CA . TYR A 1 87 ? -4.762 -2.632 -4.585 1.00 98.69 87 TYR A CA 1
ATOM 642 C C . TYR A 1 87 ? -5.009 -2.599 -6.099 1.00 98.69 87 TYR A C 1
ATOM 644 O O . TYR A 1 87 ? -4.233 -2.002 -6.846 1.00 98.69 87 TYR A O 1
ATOM 652 N N . TYR A 1 88 ? -6.108 -3.197 -6.569 1.00 98.56 88 TYR A N 1
ATOM 653 C CA . TYR A 1 88 ? -6.373 -3.288 -8.007 1.00 98.56 88 TYR A CA 1
ATOM 654 C C . TYR A 1 88 ? -6.673 -1.931 -8.637 1.00 98.56 88 TYR A C 1
ATOM 656 O O . TYR A 1 88 ? -6.287 -1.700 -9.780 1.00 98.56 88 TYR A O 1
ATOM 664 N N . THR A 1 89 ? -7.307 -1.018 -7.900 1.00 98.50 89 THR A N 1
ATOM 665 C CA . THR A 1 89 ? -7.554 0.348 -8.378 1.00 98.50 89 THR A CA 1
ATOM 666 C C . THR A 1 89 ? -6.240 1.095 -8.594 1.00 98.50 89 THR A C 1
ATOM 668 O O . THR A 1 89 ? -6.036 1.681 -9.656 1.00 98.50 89 THR A O 1
ATOM 671 N N . THR A 1 90 ? -5.321 1.042 -7.626 1.00 98.31 90 THR A N 1
ATOM 672 C CA . THR A 1 90 ? -3.999 1.672 -7.744 1.00 98.31 90 THR A CA 1
ATOM 673 C C . THR A 1 90 ? -3.151 1.012 -8.833 1.00 98.31 90 THR A C 1
ATOM 675 O O . THR A 1 90 ? -2.531 1.710 -9.636 1.00 98.31 90 THR A O 1
ATOM 678 N N . LEU A 1 91 ? -3.158 -0.322 -8.916 1.00 97.69 91 LEU A N 1
ATOM 679 C CA . LEU A 1 91 ? -2.429 -1.058 -9.951 1.00 97.69 91 LEU A CA 1
ATOM 680 C C . LEU A 1 91 ? -2.941 -0.700 -11.352 1.00 97.69 91 LEU A C 1
ATOM 682 O O . LEU A 1 91 ? -2.141 -0.430 -12.245 1.00 97.69 91 LEU A O 1
ATOM 686 N N . TYR A 1 92 ? -4.263 -0.646 -11.533 1.00 97.56 92 TYR A N 1
ATOM 687 C CA . TYR A 1 92 ? -4.888 -0.243 -12.791 1.00 97.56 92 TYR A CA 1
ATOM 688 C C . TYR A 1 92 ? -4.458 1.164 -13.215 1.00 97.56 92 TYR A C 1
ATOM 690 O O . TYR A 1 92 ? -4.058 1.348 -14.359 1.00 97.56 92 TYR A O 1
ATOM 698 N N . GLN A 1 93 ? -4.468 2.139 -12.300 1.00 95.06 93 GLN A N 1
ATOM 699 C CA . GLN A 1 93 ? -4.043 3.512 -12.600 1.00 95.06 93 GLN A CA 1
ATOM 700 C C . GLN A 1 93 ? -2.595 3.581 -13.106 1.00 95.06 93 GLN A C 1
ATOM 702 O O . GLN A 1 93 ? -2.312 4.326 -14.042 1.00 95.06 93 GLN A O 1
ATOM 707 N N . GLY A 1 94 ? -1.682 2.803 -12.514 1.00 92.81 94 GLY A N 1
ATOM 708 C CA . GLY A 1 94 ? -0.297 2.729 -12.982 1.00 92.81 94 GLY A CA 1
ATOM 709 C C . GLY A 1 94 ? -0.165 2.016 -14.330 1.00 92.81 94 GLY A C 1
ATOM 710 O O . GLY A 1 94 ? 0.496 2.516 -15.237 1.00 92.81 94 GLY A O 1
ATOM 711 N N . LEU A 1 95 ? -0.833 0.872 -14.502 1.00 93.94 95 LEU A N 1
ATOM 712 C CA . LEU A 1 95 ? -0.786 0.108 -15.752 1.00 93.94 95 LEU A CA 1
ATOM 713 C C . LEU A 1 95 ? -1.435 0.846 -16.928 1.00 93.94 95 LEU A C 1
ATOM 715 O O . LEU A 1 95 ? -0.952 0.715 -18.049 1.00 93.94 95 LEU A O 1
ATOM 719 N N . ASP A 1 96 ? -2.472 1.649 -16.693 1.00 93.00 96 ASP A N 1
ATOM 720 C CA . ASP A 1 96 ? -3.105 2.474 -17.727 1.00 93.00 96 ASP A CA 1
ATOM 721 C C . ASP A 1 96 ? -2.123 3.511 -18.302 1.00 93.00 96 ASP A C 1
ATOM 723 O O . ASP A 1 96 ? -2.041 3.699 -19.518 1.00 93.00 96 ASP A O 1
ATOM 727 N N . GLN A 1 97 ? -1.274 4.108 -17.455 1.00 88.19 97 GLN A N 1
ATOM 728 C CA . GLN A 1 97 ? -0.203 5.000 -17.916 1.00 88.19 97 GLN A CA 1
ATOM 729 C C . GLN A 1 97 ? 0.800 4.271 -18.815 1.00 88.19 97 GLN A C 1
ATOM 731 O O . GLN A 1 97 ? 1.193 4.812 -19.848 1.00 88.19 97 GLN A O 1
ATOM 736 N N . ILE A 1 98 ? 1.178 3.040 -18.456 1.00 88.31 98 ILE A N 1
ATOM 737 C CA . ILE A 1 98 ? 2.077 2.213 -19.271 1.00 88.31 98 ILE A CA 1
ATOM 738 C C . ILE A 1 98 ? 1.403 1.832 -20.592 1.00 88.31 98 ILE A C 1
ATOM 740 O O . ILE A 1 98 ? 2.016 1.957 -21.649 1.00 88.31 98 ILE A O 1
ATOM 744 N N . GLN A 1 99 ? 0.140 1.402 -20.557 1.00 87.94 99 GLN A N 1
ATOM 745 C CA . GLN A 1 99 ? -0.616 0.997 -21.742 1.00 87.94 99 GLN A CA 1
ATOM 746 C C . GLN A 1 99 ? -0.655 2.111 -22.794 1.00 87.94 99 GLN A C 1
ATOM 748 O O . GLN A 1 99 ? -0.488 1.842 -23.984 1.00 87.94 99 GLN A O 1
ATOM 753 N N . ASN A 1 100 ? -0.821 3.363 -22.363 1.00 84.38 100 ASN A N 1
ATOM 754 C CA . ASN A 1 100 ? -0.848 4.517 -23.260 1.00 84.38 100 ASN A CA 1
ATOM 755 C C . ASN A 1 100 ? 0.464 4.714 -24.047 1.00 84.38 100 ASN A C 1
ATOM 757 O O . ASN A 1 100 ? 0.424 5.286 -25.134 1.00 84.38 100 ASN A O 1
ATOM 761 N N . LEU A 1 101 ? 1.601 4.195 -23.564 1.00 81.75 101 LEU A N 1
ATOM 762 C CA . LEU A 1 101 ? 2.886 4.225 -24.283 1.00 81.75 101 LEU A CA 1
ATOM 763 C C . LEU A 1 101 ? 2.944 3.234 -25.447 1.00 81.75 101 LEU A C 1
ATOM 765 O O . LEU A 1 101 ? 3.654 3.462 -26.423 1.00 81.75 101 LEU A O 1
ATOM 769 N N . PHE A 1 102 ? 2.215 2.126 -25.332 1.00 81.12 102 PHE A N 1
ATOM 770 C CA . PHE A 1 102 ? 2.246 1.016 -26.284 1.00 81.12 102 PHE A CA 1
ATOM 771 C C . PHE A 1 102 ? 1.009 0.971 -27.183 1.00 81.12 102 PHE A C 1
ATOM 773 O O . PHE A 1 102 ? 0.776 -0.023 -27.871 1.00 81.12 102 PHE A O 1
ATOM 780 N N . ASN A 1 103 ? 0.192 2.024 -27.178 1.00 73.81 103 ASN A N 1
ATOM 781 C CA . ASN A 1 103 ? -1.030 2.053 -27.961 1.00 73.81 103 ASN A CA 1
ATOM 782 C C . ASN A 1 103 ? -0.721 2.102 -29.469 1.00 73.81 103 ASN A C 1
ATOM 784 O O . ASN A 1 103 ? -0.237 3.107 -29.985 1.00 73.81 103 ASN A O 1
ATOM 788 N N . ASP A 1 104 ? -1.037 1.015 -30.176 1.00 68.31 104 ASP A N 1
ATOM 789 C CA . ASP A 1 104 ? -0.812 0.866 -31.621 1.00 68.31 104 ASP A CA 1
ATOM 790 C C . ASP A 1 104 ? -2.094 1.064 -32.459 1.00 68.31 104 ASP A C 1
ATOM 792 O O . ASP A 1 104 ? -2.105 0.879 -33.674 1.00 68.31 104 ASP A O 1
ATOM 796 N N . GLN A 1 105 ? -3.215 1.453 -31.836 1.00 64.00 105 GLN A N 1
ATOM 797 C CA . GLN A 1 105 ? -4.508 1.545 -32.533 1.00 64.00 105 GLN A CA 1
ATOM 798 C C . GLN A 1 105 ? -4.559 2.642 -33.610 1.00 64.00 105 GLN A C 1
ATOM 800 O O . GLN A 1 105 ? -5.417 2.596 -34.490 1.00 64.00 105 GLN A O 1
ATOM 805 N N . THR A 1 106 ? -3.653 3.621 -33.567 1.00 61.16 106 THR A N 1
ATOM 806 C CA . THR A 1 106 ? -3.602 4.737 -34.526 1.00 61.16 106 THR A CA 1
ATOM 807 C C . THR A 1 106 ? -2.603 4.527 -35.668 1.00 61.16 106 THR A C 1
ATOM 809 O O . THR A 1 106 ? -2.436 5.428 -36.486 1.00 61.16 106 THR A O 1
ATOM 812 N N . GLY A 1 107 ? -1.937 3.365 -35.746 1.00 60.12 107 GLY A N 1
ATOM 813 C CA . GLY A 1 107 ? -0.957 3.056 -36.800 1.00 60.12 107 GLY A CA 1
ATOM 814 C C . GLY A 1 107 ? 0.399 3.755 -36.641 1.00 60.12 107 GLY A C 1
ATOM 815 O O . GLY A 1 107 ? 1.201 3.773 -37.574 1.00 60.12 107 GLY A O 1
ATOM 816 N N . SER A 1 108 ? 0.658 4.329 -35.469 1.00 65.31 108 SER A N 1
ATOM 817 C CA . SER A 1 108 ? 1.890 5.040 -35.107 1.00 65.31 108 SER A CA 1
ATOM 818 C C . SER A 1 108 ? 2.605 4.421 -33.897 1.00 65.31 108 SER A C 1
ATOM 820 O O . SER A 1 108 ? 3.507 5.044 -33.339 1.00 65.31 108 SER A O 1
ATOM 822 N N . GLY A 1 109 ? 2.220 3.207 -33.489 1.00 79.19 109 GLY A N 1
ATOM 823 C CA . GLY A 1 109 ? 2.892 2.468 -32.425 1.00 79.19 109 GLY A CA 1
ATOM 824 C C . GLY A 1 109 ? 4.171 1.773 -32.897 1.00 79.19 109 GLY A C 1
ATOM 825 O O . GLY A 1 109 ? 4.574 1.846 -34.064 1.00 79.19 109 GLY A O 1
ATOM 826 N N . PHE A 1 110 ? 4.821 1.072 -31.967 1.00 84.00 110 PHE A N 1
ATOM 827 C CA . PHE A 1 110 ? 6.113 0.421 -32.200 1.00 84.00 110 PHE A CA 1
ATOM 828 C C . PHE A 1 110 ? 6.100 -0.558 -33.380 1.00 84.00 110 PHE A C 1
ATOM 830 O O . PHE A 1 110 ? 7.085 -0.619 -34.114 1.00 84.00 110 PHE A O 1
ATOM 837 N N . SER A 1 111 ? 5.010 -1.303 -33.606 1.00 85.94 111 SER A N 1
ATOM 838 C CA . SER A 1 111 ? 4.954 -2.272 -34.710 1.00 85.94 111 SER A CA 1
ATOM 839 C C . SER A 1 111 ? 5.046 -1.586 -36.074 1.00 85.94 111 SER A C 1
ATOM 841 O O . SER A 1 111 ? 5.801 -2.025 -36.946 1.00 85.94 111 SER A O 1
ATOM 843 N N . SER A 1 112 ? 4.330 -0.471 -36.235 1.00 88.62 112 SER A N 1
ATOM 844 C CA . SER A 1 112 ? 4.357 0.345 -37.449 1.00 88.62 112 SER A CA 1
ATOM 845 C C . SER A 1 112 ? 5.743 0.952 -37.683 1.00 88.62 112 SER A C 1
ATOM 847 O O . SER A 1 112 ? 6.300 0.809 -38.770 1.00 88.62 112 SER A O 1
ATOM 849 N N . GLN A 1 113 ? 6.357 1.528 -36.642 1.00 90.00 113 GLN A N 1
ATOM 850 C CA . GLN A 1 113 ? 7.702 2.111 -36.731 1.00 90.00 113 GLN A CA 1
ATOM 851 C C . GLN A 1 113 ? 8.776 1.073 -37.091 1.00 90.00 113 GLN A C 1
ATOM 853 O O . GLN A 1 113 ? 9.627 1.335 -37.937 1.00 90.00 113 GLN A O 1
ATOM 858 N N . ILE A 1 114 ? 8.722 -0.123 -36.495 1.00 90.56 114 ILE A N 1
ATOM 859 C CA . ILE A 1 114 ? 9.644 -1.223 -36.817 1.00 90.56 114 ILE A CA 1
ATOM 860 C C . ILE A 1 114 ? 9.440 -1.694 -38.261 1.00 90.56 114 ILE A C 1
ATOM 862 O O . ILE A 1 114 ? 10.411 -1.897 -38.990 1.00 90.56 114 ILE A O 1
ATOM 866 N N . SER A 1 115 ? 8.186 -1.848 -38.691 1.00 91.81 115 SER A N 1
ATOM 867 C CA . SER A 1 115 ? 7.866 -2.264 -40.062 1.00 91.81 115 SER A CA 1
ATOM 868 C C . SER A 1 115 ? 8.377 -1.249 -41.083 1.00 91.81 115 SER A C 1
ATOM 870 O O . SER A 1 115 ? 8.997 -1.627 -42.074 1.00 91.81 115 SER A O 1
ATOM 872 N N . GLN A 1 116 ? 8.168 0.040 -40.814 1.00 93.00 116 GLN A N 1
ATOM 873 C CA . GLN A 1 116 ? 8.630 1.132 -41.659 1.00 93.00 116 GLN A CA 1
ATOM 874 C C . GLN A 1 116 ? 10.166 1.180 -41.742 1.00 93.00 116 GLN A C 1
ATOM 876 O O . GLN A 1 116 ? 10.714 1.230 -42.840 1.00 93.00 116 GLN A O 1
ATOM 881 N N . PHE A 1 117 ? 10.862 1.027 -40.613 1.00 94.50 117 PHE A N 1
ATOM 882 C CA . PHE A 1 117 ? 12.324 0.933 -40.574 1.00 94.50 117 PHE A CA 1
ATOM 883 C C . PHE A 1 117 ? 12.879 -0.200 -41.461 1.00 94.50 117 PHE A C 1
ATOM 885 O O . PHE A 1 117 ? 13.831 0.003 -42.217 1.00 94.50 117 PHE A O 1
ATOM 892 N N . PHE A 1 118 ? 12.270 -1.391 -41.433 1.00 94.25 118 PHE A N 1
ATOM 893 C CA . PHE A 1 118 ? 12.692 -2.494 -42.305 1.00 94.25 118 PHE A CA 1
ATOM 894 C C . PHE A 1 118 ? 12.286 -2.301 -43.775 1.00 94.25 118 PHE A C 1
ATOM 896 O O . PHE A 1 118 ? 13.036 -2.702 -44.670 1.00 94.25 118 PHE A O 1
ATOM 903 N N . ASN A 1 119 ? 11.152 -1.651 -44.049 1.00 95.75 119 ASN A N 1
ATOM 904 C CA . ASN A 1 119 ? 10.773 -1.268 -45.412 1.00 95.75 119 ASN A CA 1
ATOM 905 C C . ASN A 1 119 ? 11.788 -0.291 -46.022 1.00 95.75 119 ASN A C 1
ATOM 907 O O . ASN A 1 119 ? 12.151 -0.429 -47.191 1.00 95.75 119 ASN A O 1
ATOM 911 N N . ASP A 1 120 ? 12.307 0.649 -45.236 1.00 96.25 120 ASP A N 1
ATOM 912 C CA . ASP A 1 120 ? 13.335 1.580 -45.699 1.00 96.25 120 ASP A CA 1
ATOM 913 C C . ASP A 1 120 ? 14.665 0.890 -45.996 1.00 96.25 120 ASP A C 1
ATOM 915 O O . ASP A 1 120 ? 15.316 1.211 -46.993 1.00 96.25 120 ASP A O 1
ATOM 919 N N . PHE A 1 121 ? 15.034 -0.132 -45.218 1.00 94.94 121 PHE A N 1
ATOM 920 C CA . PHE A 1 121 ? 16.158 -0.997 -45.577 1.00 94.94 121 PHE A CA 1
ATOM 921 C C . PHE A 1 121 ? 15.940 -1.694 -46.922 1.00 94.94 121 PHE A C 1
ATOM 923 O O . PHE A 1 121 ? 16.862 -1.746 -47.736 1.00 94.94 121 PHE A O 1
ATOM 930 N N . GLN A 1 122 ? 14.730 -2.195 -47.187 1.00 95.94 122 GLN A N 1
ATOM 931 C CA . GLN A 1 122 ? 14.392 -2.816 -48.470 1.00 95.94 122 GLN A CA 1
ATOM 932 C C . GLN A 1 122 ? 14.453 -1.811 -49.631 1.00 95.94 122 GLN A C 1
ATOM 934 O O . GLN A 1 122 ? 14.922 -2.157 -50.718 1.00 95.94 122 GLN A O 1
ATOM 939 N N . ASN A 1 123 ? 14.022 -0.567 -49.410 1.00 96.06 123 ASN A N 1
ATOM 940 C CA . ASN A 1 123 ? 14.122 0.507 -50.398 1.00 96.06 123 ASN A CA 1
ATOM 941 C C . ASN A 1 123 ? 15.588 0.795 -50.740 1.00 96.06 123 ASN A C 1
ATOM 943 O O . ASN A 1 123 ? 15.967 0.706 -51.909 1.00 96.06 123 ASN A O 1
ATOM 947 N N . VAL A 1 124 ? 16.429 1.010 -49.722 1.00 95.06 124 VAL A N 1
ATOM 948 C CA . VAL A 1 124 ? 17.874 1.217 -49.903 1.00 95.06 124 VAL A CA 1
ATOM 949 C C . VAL A 1 124 ? 18.533 0.009 -50.576 1.00 95.06 124 VAL A C 1
ATOM 951 O O . VAL A 1 124 ? 19.405 0.188 -51.419 1.00 95.06 124 VAL A O 1
ATOM 954 N N . ALA A 1 125 ? 18.112 -1.221 -50.273 1.00 94.50 125 ALA A N 1
ATOM 955 C CA . ALA A 1 125 ? 18.623 -2.413 -50.951 1.00 94.50 125 ALA A CA 1
ATOM 956 C C . ALA A 1 125 ? 18.270 -2.440 -52.452 1.00 94.50 125 ALA A C 1
ATOM 958 O O . ALA A 1 125 ? 19.082 -2.885 -53.263 1.00 94.50 125 ALA A O 1
ATOM 959 N N . ASN A 1 126 ? 17.090 -1.937 -52.831 1.00 96.38 126 ASN A N 1
ATOM 960 C CA . ASN A 1 126 ? 16.656 -1.847 -54.227 1.00 96.38 126 ASN A CA 1
ATOM 961 C C . ASN A 1 126 ? 17.36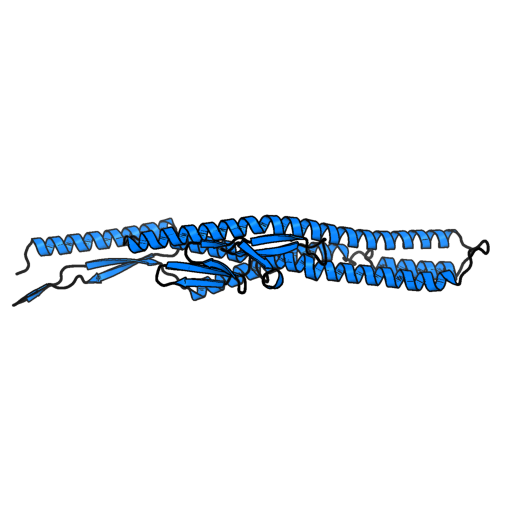2 -0.717 -55.000 1.00 96.38 126 ASN A C 1
ATOM 963 O O . ASN A 1 126 ? 17.574 -0.857 -56.205 1.00 96.38 126 ASN A O 1
ATOM 967 N N . ASN A 1 127 ? 17.723 0.391 -54.340 1.00 95.06 127 ASN A N 1
ATOM 968 C CA . ASN A 1 127 ? 18.453 1.504 -54.958 1.00 95.06 127 ASN A CA 1
ATOM 969 C C . ASN A 1 127 ? 19.544 2.088 -54.028 1.00 95.06 127 ASN A C 1
ATOM 971 O O . ASN A 1 127 ? 19.401 3.183 -53.481 1.00 95.06 127 ASN A O 1
ATOM 975 N N . PRO A 1 128 ? 20.683 1.391 -53.864 1.00 91.44 128 PRO A N 1
ATOM 976 C CA . PRO A 1 128 ? 21.664 1.711 -52.827 1.00 91.44 128 PRO A CA 1
ATOM 977 C C . PRO A 1 128 ? 22.424 3.021 -53.042 1.00 91.44 128 PRO A C 1
ATOM 979 O O . PRO A 1 128 ? 23.000 3.528 -52.080 1.00 91.44 128 PRO A O 1
ATOM 982 N N . SER A 1 129 ? 22.451 3.575 -54.258 1.00 93.25 129 SER A N 1
ATOM 983 C CA . SER A 1 129 ? 23.062 4.881 -54.561 1.00 93.25 129 SER A CA 1
ATOM 984 C C . SER A 1 129 ? 22.135 6.073 -54.303 1.00 93.25 129 SER A C 1
ATOM 986 O O . SER A 1 129 ? 22.590 7.213 -54.371 1.00 93.25 129 SER A O 1
ATOM 988 N N . ASP A 1 130 ? 20.850 5.835 -54.028 1.00 96.12 130 ASP A N 1
ATOM 989 C CA . ASP A 1 130 ? 19.884 6.898 -53.764 1.00 96.12 130 ASP A CA 1
ATOM 990 C C . ASP A 1 130 ? 20.087 7.480 -52.360 1.00 96.12 130 ASP A C 1
ATOM 992 O O . ASP A 1 130 ? 19.774 6.871 -51.332 1.00 96.12 130 ASP A O 1
ATOM 996 N N . THR A 1 131 ? 20.630 8.694 -52.313 1.00 94.75 131 THR A N 1
ATOM 997 C CA . THR A 1 131 ? 20.877 9.403 -51.058 1.00 94.75 131 THR A CA 1
ATOM 998 C C . THR A 1 131 ? 19.586 9.755 -50.327 1.00 94.75 131 THR A C 1
ATOM 1000 O O . THR A 1 131 ? 19.586 9.763 -49.100 1.00 94.75 131 THR A O 1
ATOM 1003 N N . SER A 1 132 ? 18.483 10.008 -51.039 1.00 96.00 132 SER A N 1
ATOM 1004 C CA . SER A 1 132 ? 17.199 10.345 -50.417 1.00 96.00 132 SER A CA 1
ATOM 1005 C C . SER A 1 132 ? 16.617 9.152 -49.661 1.00 96.00 132 SER A C 1
ATOM 1007 O O . SER A 1 132 ? 16.144 9.326 -48.540 1.00 96.00 132 SER A O 1
ATOM 1009 N N . GLN A 1 133 ? 16.720 7.938 -50.211 1.00 95.19 133 GLN A N 1
ATOM 1010 C CA . GLN A 1 133 ? 16.286 6.718 -49.516 1.00 95.19 133 GLN A CA 1
ATOM 1011 C C . GLN A 1 133 ? 17.143 6.414 -48.280 1.00 95.19 133 GLN A C 1
ATOM 1013 O O . GLN A 1 133 ? 16.617 6.015 -47.244 1.00 95.19 133 GLN A O 1
ATOM 1018 N N . ARG A 1 134 ? 18.457 6.665 -48.344 1.00 95.25 134 ARG A N 1
ATOM 1019 C CA . ARG A 1 134 ? 19.341 6.539 -47.172 1.00 95.25 134 ARG A CA 1
ATOM 1020 C C . ARG A 1 134 ? 19.017 7.560 -46.084 1.00 95.25 134 ARG A C 1
ATOM 1022 O O . ARG A 1 134 ? 19.055 7.221 -44.905 1.00 95.25 134 ARG A O 1
ATOM 1029 N N . THR A 1 135 ? 18.697 8.799 -46.461 1.00 95.88 135 THR A N 1
ATOM 1030 C CA . THR A 1 135 ? 18.252 9.821 -45.505 1.00 95.88 135 THR A CA 1
ATOM 1031 C C . THR A 1 135 ? 16.924 9.438 -44.852 1.00 95.88 135 THR A C 1
ATOM 1033 O O . THR A 1 135 ? 16.800 9.610 -43.642 1.00 95.88 135 THR A O 1
ATOM 1036 N N . ALA A 1 136 ? 15.970 8.887 -45.611 1.00 95.62 136 ALA A N 1
ATOM 1037 C CA . ALA A 1 136 ? 14.706 8.386 -45.066 1.00 95.62 136 ALA A CA 1
ATOM 1038 C C . ALA A 1 136 ? 14.942 7.270 -44.034 1.00 95.62 136 ALA A C 1
ATOM 1040 O O . ALA A 1 136 ? 14.542 7.425 -42.884 1.00 95.62 136 ALA A O 1
ATOM 1041 N N . LEU A 1 137 ? 15.736 6.250 -44.390 1.00 95.81 137 LEU A N 1
ATOM 1042 C CA . LEU A 1 137 ? 16.115 5.171 -43.473 1.00 95.81 137 LEU A CA 1
ATOM 1043 C C . LEU A 1 137 ? 16.716 5.698 -42.162 1.00 95.81 137 LEU A C 1
ATOM 1045 O O . LEU A 1 137 ? 16.339 5.252 -41.083 1.00 95.81 137 LEU A O 1
ATOM 1049 N N . LEU A 1 138 ? 17.658 6.647 -42.238 1.00 96.06 138 LEU A N 1
ATOM 1050 C CA . LEU A 1 138 ? 18.273 7.233 -41.043 1.00 96.06 138 LEU A CA 1
ATOM 1051 C C . LEU A 1 138 ? 17.261 8.011 -40.191 1.00 96.06 138 LEU A C 1
ATOM 1053 O O . LEU A 1 138 ? 17.318 7.931 -38.965 1.00 96.06 138 LEU A O 1
ATOM 1057 N N . SER A 1 139 ? 16.341 8.743 -40.821 1.00 96.19 139 SER A N 1
ATOM 1058 C CA . SER A 1 139 ? 15.278 9.484 -40.133 1.00 96.19 139 SER A CA 1
ATOM 1059 C C . SER A 1 139 ? 14.318 8.547 -39.393 1.00 96.19 139 SER A C 1
ATOM 1061 O O . SER A 1 139 ? 13.992 8.779 -38.224 1.00 96.19 139 SER A O 1
ATOM 1063 N N . ASP A 1 140 ? 13.901 7.456 -40.032 1.00 94.94 140 ASP A N 1
ATOM 1064 C CA . ASP A 1 140 ? 12.971 6.496 -39.434 1.00 94.94 140 ASP A CA 1
ATOM 1065 C C . ASP A 1 140 ? 13.667 5.643 -38.360 1.00 94.94 140 ASP A C 1
ATOM 1067 O O . ASP A 1 140 ? 13.083 5.373 -37.308 1.00 94.94 140 ASP A O 1
ATOM 1071 N N . ALA A 1 141 ? 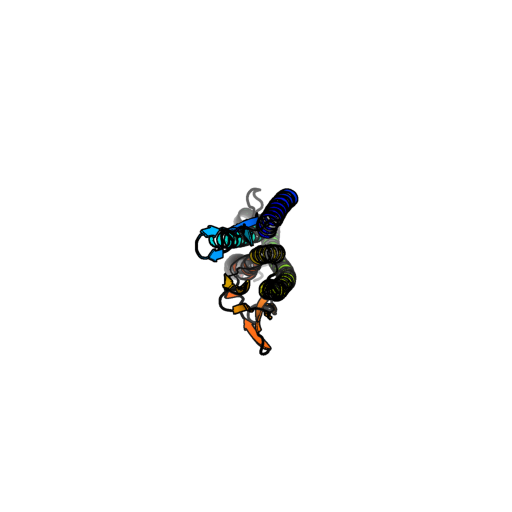14.960 5.343 -38.531 1.00 95.06 141 ALA A N 1
ATOM 1072 C CA . ALA A 1 141 ? 15.800 4.748 -37.489 1.00 95.06 141 ALA A CA 1
ATOM 1073 C C . ALA A 1 141 ? 15.903 5.642 -36.242 1.00 95.06 141 ALA A C 1
ATOM 1075 O O . ALA A 1 141 ? 15.739 5.172 -35.113 1.00 95.06 141 ALA A O 1
ATOM 1076 N N . GLN A 1 142 ? 16.154 6.942 -36.435 1.00 95.38 142 GLN A N 1
ATOM 1077 C CA . GLN A 1 142 ? 16.201 7.926 -35.349 1.00 95.38 142 GLN A CA 1
ATOM 1078 C C . GLN A 1 142 ? 14.847 8.057 -34.650 1.00 95.38 142 GLN A C 1
ATOM 1080 O O . GLN A 1 142 ? 14.802 8.149 -33.424 1.00 95.38 142 GLN A O 1
ATOM 1085 N N . SER A 1 143 ? 13.753 8.022 -35.410 1.00 92.31 143 SER A N 1
ATOM 1086 C CA . SER A 1 143 ? 12.393 8.082 -34.871 1.00 92.31 143 SER A CA 1
ATOM 1087 C C . SER A 1 143 ? 12.069 6.857 -34.014 1.00 92.31 143 SER A C 1
ATOM 1089 O O . SER A 1 143 ? 11.604 7.015 -32.885 1.00 92.31 143 SER A O 1
ATOM 1091 N N . LEU A 1 144 ? 12.389 5.648 -34.490 1.00 91.88 144 LEU A N 1
ATOM 1092 C CA . LEU A 1 144 ? 12.223 4.409 -33.725 1.00 91.88 144 LEU A CA 1
ATOM 1093 C C . LEU A 1 144 ? 13.056 4.430 -32.433 1.00 91.88 144 LEU A C 1
ATOM 1095 O O . LEU A 1 144 ? 12.533 4.161 -31.351 1.00 91.88 144 LEU A O 1
ATOM 1099 N N . ALA A 1 145 ? 14.337 4.806 -32.521 1.00 94.19 145 ALA A N 1
ATOM 1100 C CA . ALA A 1 145 ? 15.201 4.933 -31.349 1.00 94.19 145 ALA A CA 1
ATOM 1101 C C . ALA A 1 145 ? 14.669 5.983 -30.357 1.00 94.19 145 ALA A C 1
ATOM 1103 O O . ALA A 1 145 ? 14.672 5.757 -29.146 1.00 94.19 145 ALA A O 1
ATOM 1104 N N . GLY A 1 146 ? 14.181 7.121 -30.854 1.00 93.00 146 GLY A N 1
ATOM 1105 C CA . GLY A 1 146 ? 13.552 8.165 -30.047 1.00 93.00 146 GLY A CA 1
ATOM 1106 C C . GLY A 1 146 ? 12.323 7.659 -29.291 1.00 93.00 146 GLY A C 1
ATOM 1107 O O . GLY A 1 146 ? 12.212 7.895 -28.087 1.00 93.00 146 GLY A O 1
ATOM 1108 N N . SER A 1 147 ? 11.446 6.904 -29.956 1.00 91.12 147 SER A N 1
ATOM 1109 C CA . SER A 1 147 ? 10.266 6.296 -29.332 1.00 91.12 147 SER A CA 1
ATOM 1110 C C . SER A 1 147 ? 10.625 5.276 -28.248 1.00 91.12 147 SER A C 1
ATOM 1112 O O . SER A 1 147 ? 10.048 5.324 -27.161 1.00 91.12 147 SER A O 1
ATOM 1114 N N . ILE A 1 148 ? 11.614 4.403 -28.485 1.00 91.88 148 ILE A N 1
ATOM 1115 C CA . ILE A 1 148 ? 12.090 3.441 -27.471 1.00 91.88 148 ILE A CA 1
ATOM 1116 C C . ILE A 1 148 ? 12.622 4.185 -26.235 1.00 91.88 148 ILE A C 1
ATOM 1118 O O . ILE A 1 148 ? 12.240 3.875 -25.105 1.00 91.88 148 ILE A O 1
ATOM 1122 N N . ASN A 1 149 ? 13.459 5.207 -26.441 1.00 93.50 149 ASN A N 1
ATOM 1123 C CA . ASN A 1 149 ? 14.019 6.012 -25.352 1.00 93.50 149 ASN A CA 1
ATOM 1124 C C . ASN A 1 149 ? 12.942 6.790 -24.576 1.00 93.50 149 ASN A C 1
ATOM 1126 O O . ASN A 1 149 ? 13.032 6.927 -23.352 1.00 93.50 149 ASN A O 1
ATOM 1130 N N . ASN A 1 150 ? 11.915 7.291 -25.268 1.00 92.06 150 ASN A N 1
ATOM 1131 C CA . ASN A 1 150 ? 10.785 7.972 -24.642 1.00 92.06 150 ASN A CA 1
ATOM 1132 C C . ASN A 1 150 ? 9.970 7.016 -23.757 1.00 92.06 150 ASN A C 1
ATOM 1134 O O . ASN A 1 150 ? 9.675 7.355 -22.609 1.00 92.06 150 ASN A O 1
ATOM 1138 N N . ALA A 1 151 ? 9.670 5.810 -24.250 1.00 92.75 151 ALA A N 1
ATOM 1139 C CA . ALA A 1 151 ? 8.970 4.794 -23.470 1.00 92.75 151 ALA A CA 1
ATOM 1140 C C . ALA A 1 151 ? 9.769 4.401 -22.219 1.00 92.75 151 ALA A C 1
ATOM 1142 O O . ALA A 1 151 ? 9.219 4.402 -21.117 1.00 92.75 151 ALA A O 1
ATOM 1143 N N . TYR A 1 152 ? 11.080 4.171 -22.363 1.00 94.38 152 TYR A N 1
ATOM 1144 C CA . TYR A 1 152 ? 11.972 3.904 -21.232 1.00 94.38 152 TYR A CA 1
ATOM 1145 C C . TYR A 1 152 ? 11.916 5.034 -20.194 1.00 94.38 152 TYR A C 1
ATOM 1147 O O . TYR A 1 152 ? 11.647 4.790 -19.018 1.00 94.38 152 TYR A O 1
ATOM 1155 N N . THR A 1 153 ? 12.094 6.283 -20.637 1.00 94.62 153 THR A N 1
ATOM 1156 C CA . THR A 1 153 ? 12.093 7.456 -19.749 1.00 94.62 153 THR A CA 1
ATOM 1157 C C . THR A 1 153 ? 10.755 7.599 -19.027 1.00 94.62 153 THR A C 1
ATOM 1159 O O . THR A 1 153 ? 10.722 7.850 -17.821 1.00 94.62 153 THR A O 1
ATOM 1162 N N . THR A 1 154 ? 9.641 7.383 -19.726 1.00 92.88 154 THR A N 1
ATOM 1163 C CA . THR A 1 154 ? 8.310 7.482 -19.121 1.00 92.88 154 THR A CA 1
ATOM 1164 C C . THR A 1 154 ? 8.094 6.420 -18.046 1.00 92.88 154 THR A C 1
ATOM 1166 O O . THR A 1 154 ? 7.623 6.756 -16.959 1.00 92.88 154 THR A O 1
ATOM 1169 N N . ILE A 1 155 ? 8.521 5.175 -18.278 1.00 94.50 155 ILE A N 1
ATOM 1170 C CA . ILE A 1 155 ? 8.445 4.121 -17.256 1.00 94.50 155 ILE A CA 1
ATOM 1171 C C . ILE A 1 155 ? 9.346 4.461 -16.056 1.00 94.50 155 ILE A C 1
ATOM 1173 O O . ILE A 1 155 ? 8.915 4.327 -14.914 1.00 94.50 155 ILE A O 1
ATOM 1177 N N . THR A 1 156 ? 10.560 4.982 -16.268 1.00 95.12 156 THR A N 1
ATOM 1178 C CA . THR A 1 156 ? 11.435 5.392 -15.148 1.00 95.12 156 THR A CA 1
ATOM 1179 C C . THR A 1 156 ? 10.887 6.583 -14.347 1.00 95.12 156 THR A C 1
ATOM 1181 O O . THR A 1 156 ? 11.040 6.646 -13.124 1.00 95.12 156 THR A O 1
ATOM 1184 N N . ASN A 1 157 ? 10.179 7.508 -15.002 1.00 94.69 157 ASN A N 1
ATOM 1185 C CA . ASN A 1 157 ? 9.479 8.602 -14.326 1.00 94.69 157 ASN A CA 1
ATOM 1186 C C . ASN A 1 157 ? 8.279 8.087 -13.519 1.00 94.69 157 ASN A C 1
ATOM 1188 O O . ASN A 1 157 ? 8.018 8.579 -12.418 1.00 94.69 157 ASN A O 1
ATOM 1192 N N . MET A 1 158 ? 7.574 7.075 -14.031 1.00 94.94 158 MET A N 1
ATOM 1193 C CA . MET A 1 158 ? 6.501 6.397 -13.303 1.00 94.94 158 MET A CA 1
ATOM 1194 C C . MET A 1 158 ? 7.042 5.691 -12.051 1.00 94.94 158 MET A C 1
ATOM 1196 O O . MET A 1 158 ? 6.433 5.813 -10.991 1.00 94.94 158 MET A O 1
ATOM 1200 N N . VAL A 1 159 ? 8.208 5.036 -12.126 1.00 95.81 159 VAL A N 1
ATOM 1201 C CA . VAL A 1 159 ? 8.904 4.465 -10.953 1.00 95.81 159 VAL A CA 1
ATOM 1202 C C . VAL A 1 159 ? 9.212 5.553 -9.918 1.00 95.81 159 VAL A C 1
ATOM 1204 O O . VAL A 1 159 ? 8.823 5.445 -8.759 1.00 95.81 159 VAL A O 1
ATOM 1207 N N . SER A 1 160 ? 9.791 6.679 -10.342 1.00 96.19 160 SER A N 1
ATOM 1208 C CA . SER A 1 160 ? 10.081 7.812 -9.445 1.00 96.19 160 SER A CA 1
ATOM 1209 C C . SER A 1 160 ? 8.819 8.395 -8.781 1.00 96.19 160 SER A C 1
ATOM 1211 O O . SER A 1 160 ? 8.814 8.738 -7.595 1.00 96.19 160 SER A O 1
ATOM 1213 N N . SER A 1 161 ? 7.719 8.480 -9.533 1.00 96.06 161 SER A N 1
ATOM 1214 C CA . SER A 1 161 ? 6.415 8.921 -9.018 1.00 96.06 161 SER A CA 1
ATOM 1215 C C . SER A 1 161 ? 5.835 7.906 -8.027 1.00 96.06 161 SER A C 1
ATOM 1217 O O . SER A 1 161 ? 5.334 8.286 -6.972 1.00 96.06 161 SER A O 1
ATOM 1219 N N . THR A 1 162 ? 5.979 6.613 -8.322 1.00 97.06 162 THR A N 1
ATOM 1220 C CA . THR A 1 162 ? 5.571 5.501 -7.453 1.00 97.06 162 THR A CA 1
ATOM 1221 C C . THR A 1 162 ? 6.324 5.541 -6.124 1.00 97.06 162 THR A C 1
ATOM 1223 O O . THR A 1 162 ? 5.700 5.455 -5.071 1.00 97.06 162 THR A O 1
ATOM 1226 N N . ASN A 1 163 ? 7.630 5.812 -6.144 1.00 97.38 163 ASN A N 1
ATOM 1227 C CA . ASN A 1 163 ? 8.431 6.019 -4.935 1.00 97.38 163 ASN A CA 1
ATOM 1228 C C . ASN A 1 163 ? 7.972 7.196 -4.085 1.00 97.38 163 ASN A C 1
ATOM 1230 O O . ASN A 1 163 ? 7.982 7.132 -2.853 1.00 97.38 163 ASN A O 1
ATOM 1234 N N . THR A 1 164 ? 7.538 8.275 -4.731 1.00 97.88 164 THR A N 1
ATOM 1235 C CA . THR A 1 164 ? 6.944 9.413 -4.025 1.00 97.88 164 THR A CA 1
ATOM 1236 C C . THR A 1 164 ? 5.647 8.989 -3.332 1.00 97.88 164 THR A C 1
ATOM 1238 O O . THR A 1 164 ? 5.458 9.301 -2.157 1.00 97.88 164 THR A O 1
ATOM 1241 N N . SER A 1 165 ? 4.798 8.211 -4.010 1.00 98.00 165 SER A N 1
ATOM 1242 C CA . SER A 1 165 ? 3.566 7.666 -3.429 1.00 98.00 165 SER A CA 1
ATOM 1243 C C . SER A 1 165 ? 3.831 6.698 -2.272 1.00 98.00 165 SER A C 1
ATOM 1245 O O . SER A 1 165 ? 3.179 6.810 -1.235 1.00 98.00 165 SER A O 1
ATOM 1247 N N . ILE A 1 166 ? 4.816 5.800 -2.391 1.00 98.25 166 ILE A N 1
ATOM 1248 C CA . ILE A 1 166 ? 5.246 4.900 -1.304 1.00 98.25 166 ILE A CA 1
ATOM 1249 C C . ILE A 1 166 ? 5.661 5.721 -0.077 1.00 98.25 166 ILE A C 1
ATOM 1251 O O . ILE A 1 166 ? 5.152 5.499 1.023 1.00 98.25 166 ILE A O 1
ATOM 1255 N N . ASN A 1 167 ? 6.528 6.720 -0.263 1.00 97.94 167 ASN A N 1
ATOM 1256 C CA . ASN A 1 167 ? 6.974 7.594 0.825 1.00 97.94 167 ASN A CA 1
ATOM 1257 C C . ASN A 1 167 ? 5.842 8.438 1.431 1.00 97.94 167 ASN A C 1
ATOM 1259 O O . ASN A 1 167 ? 5.941 8.818 2.595 1.00 97.94 167 ASN A O 1
ATOM 1263 N N . GLY A 1 168 ? 4.778 8.721 0.674 1.00 97.69 168 GLY A N 1
ATOM 1264 C CA . GLY A 1 168 ? 3.573 9.387 1.174 1.00 97.69 168 GLY A CA 1
ATOM 1265 C C . GLY A 1 168 ? 2.666 8.471 2.003 1.00 97.69 168 GLY A C 1
ATOM 1266 O O . GLY A 1 168 ? 2.165 8.890 3.041 1.00 97.69 168 GLY A O 1
ATOM 1267 N N . VAL A 1 169 ? 2.504 7.208 1.596 1.00 98.06 169 VAL A N 1
ATOM 1268 C CA . VAL A 1 169 ? 1.612 6.240 2.264 1.00 98.06 169 VAL A CA 1
ATOM 1269 C C . VAL A 1 169 ? 2.185 5.722 3.589 1.00 98.06 169 VAL A C 1
ATOM 1271 O O . VAL A 1 169 ? 1.436 5.436 4.523 1.00 98.06 169 VAL A O 1
ATOM 1274 N N . ILE A 1 170 ? 3.510 5.602 3.709 1.00 98.38 170 ILE A N 1
ATOM 1275 C CA . ILE A 1 170 ? 4.162 5.074 4.921 1.00 98.38 170 ILE A CA 1
ATOM 1276 C C . ILE A 1 170 ? 3.844 5.910 6.184 1.00 98.38 170 ILE A C 1
ATOM 1278 O O . ILE A 1 170 ? 3.466 5.324 7.202 1.00 98.38 170 ILE A O 1
ATOM 1282 N N . PRO A 1 171 ? 3.936 7.256 6.165 1.00 98.50 171 PRO A N 1
ATOM 1283 C CA . PRO A 1 171 ? 3.476 8.100 7.267 1.00 98.50 171 PRO A CA 1
ATOM 1284 C C . PRO A 1 171 ? 2.002 7.908 7.640 1.00 98.50 171 PRO A C 1
ATOM 1286 O O . PRO A 1 171 ? 1.694 7.873 8.832 1.00 98.50 171 PRO A O 1
ATOM 1289 N N . ASP A 1 172 ? 1.109 7.744 6.661 1.00 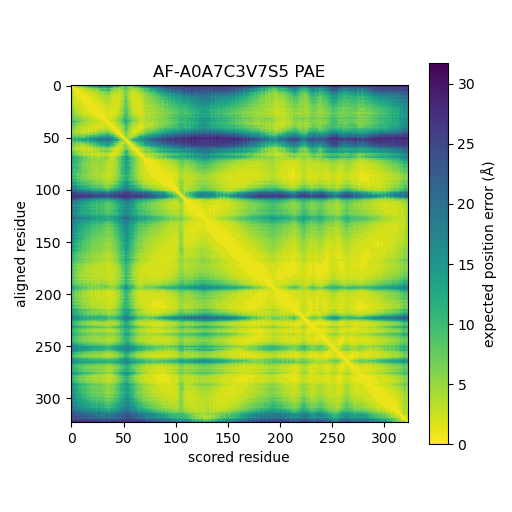98.50 172 ASP A N 1
ATOM 1290 C CA . ASP A 1 172 ? -0.323 7.536 6.912 1.00 98.50 172 ASP A CA 1
ATOM 1291 C C . ASP A 1 172 ? -0.575 6.204 7.628 1.00 98.50 172 ASP A C 1
ATOM 1293 O O . ASP A 1 172 ? -1.310 6.159 8.618 1.00 98.50 172 ASP A O 1
ATOM 1297 N N . ILE A 1 173 ? 0.112 5.136 7.202 1.00 98.69 173 ILE A N 1
ATOM 1298 C CA . ILE A 1 173 ? 0.105 3.839 7.893 1.00 98.69 173 ILE A CA 1
ATOM 1299 C C . ILE A 1 173 ? 0.562 4.008 9.345 1.00 98.69 173 ILE A C 1
ATOM 1301 O O . ILE A 1 173 ? -0.137 3.579 10.261 1.00 98.69 173 ILE A O 1
ATOM 1305 N N . ASN A 1 174 ? 1.697 4.673 9.570 1.00 98.50 174 ASN A N 1
ATOM 1306 C CA . ASN A 1 174 ? 2.250 4.882 10.912 1.00 98.50 174 ASN A CA 1
ATOM 1307 C C . ASN A 1 174 ? 1.325 5.731 11.804 1.00 98.50 174 ASN A C 1
ATOM 1309 O O . ASN A 1 174 ? 1.236 5.516 13.014 1.00 98.50 174 ASN A O 1
ATOM 1313 N N . SER A 1 175 ? 0.622 6.701 11.218 1.00 98.69 175 SER A N 1
ATOM 1314 C CA . SER A 1 175 ? -0.366 7.520 11.923 1.00 98.69 175 SER A CA 1
ATOM 1315 C C . SER A 1 175 ? -1.575 6.686 12.354 1.00 98.69 175 SER A C 1
ATOM 1317 O O . SER A 1 175 ? -1.972 6.725 13.521 1.00 98.69 175 SER A O 1
ATOM 1319 N N . LEU A 1 176 ? -2.114 5.864 11.446 1.00 98.62 176 LEU A N 1
ATOM 1320 C CA . LEU A 1 176 ? -3.251 4.985 11.720 1.00 98.62 176 LEU A CA 1
ATOM 1321 C C . LEU A 1 176 ? -2.915 3.917 12.766 1.00 98.62 176 LEU A C 1
ATOM 1323 O O . LEU A 1 176 ? -3.704 3.695 13.683 1.00 98.62 176 LEU A O 1
ATOM 1327 N N . THR A 1 177 ? -1.739 3.288 12.698 1.00 98.38 177 THR A N 1
ATOM 1328 C CA . THR A 1 177 ? -1.328 2.283 13.697 1.00 98.38 177 THR A CA 1
ATOM 1329 C C . THR A 1 177 ? -1.168 2.908 15.082 1.00 98.38 177 THR A C 1
ATOM 1331 O O . THR A 1 177 ? -1.618 2.333 16.077 1.00 98.38 177 THR A O 1
ATOM 1334 N N . LYS A 1 178 ? -0.623 4.129 15.162 1.00 98.44 178 LYS A N 1
ATOM 1335 C CA . LYS A 1 178 ? -0.545 4.903 16.409 1.00 98.44 178 LYS A CA 1
ATOM 1336 C C . LYS A 1 178 ? -1.925 5.289 16.943 1.00 98.44 178 LYS A C 1
ATOM 1338 O O . LYS A 1 178 ? -2.161 5.188 18.148 1.00 98.44 178 LYS A O 1
ATOM 1343 N N . GLN A 1 179 ? -2.842 5.711 16.072 1.00 98.44 179 GLN A N 1
ATOM 1344 C CA . GLN A 1 179 ? -4.223 6.013 16.449 1.00 98.44 179 GLN A CA 1
ATOM 1345 C C . GLN A 1 179 ? -4.914 4.775 17.032 1.00 98.44 179 GLN A C 1
ATOM 1347 O O . GLN A 1 179 ? -5.528 4.861 18.093 1.00 98.44 179 GLN A O 1
ATOM 1352 N N . ILE A 1 180 ? -4.768 3.614 16.389 1.00 98.19 180 ILE A N 1
ATOM 1353 C CA . ILE A 1 180 ? -5.359 2.351 16.850 1.00 98.19 180 ILE A CA 1
ATOM 1354 C C . ILE A 1 180 ? -4.791 1.942 18.214 1.00 98.19 180 ILE A C 1
ATOM 1356 O O . ILE A 1 180 ? -5.559 1.580 19.106 1.00 98.19 180 ILE A O 1
ATOM 1360 N N . ALA A 1 181 ? -3.475 2.058 18.418 1.00 98.00 181 ALA A N 1
ATOM 1361 C CA . ALA A 1 181 ? -2.848 1.803 19.716 1.00 98.00 181 ALA A CA 1
ATOM 1362 C C . ALA A 1 181 ? -3.378 2.747 20.816 1.00 98.00 181 ALA A C 1
ATOM 1364 O O . ALA A 1 181 ? -3.654 2.311 21.934 1.00 98.00 181 ALA A O 1
ATOM 1365 N N . GLY A 1 182 ? -3.592 4.029 20.498 1.00 97.94 182 GLY A N 1
ATOM 1366 C CA . GLY A 1 182 ? -4.223 4.988 21.411 1.00 97.94 182 GLY A CA 1
ATOM 1367 C C . GLY A 1 182 ? -5.687 4.654 21.723 1.00 97.94 182 GLY A C 1
ATOM 1368 O O . GLY A 1 182 ? -6.119 4.781 22.869 1.00 97.94 182 GLY A O 1
ATOM 1369 N N . LEU A 1 183 ? -6.445 4.175 20.734 1.00 97.31 183 LEU A N 1
ATOM 1370 C CA . LEU A 1 183 ? -7.822 3.715 20.923 1.00 97.31 183 LEU A CA 1
ATOM 1371 C C . LEU A 1 183 ? -7.881 2.450 21.789 1.00 97.31 183 LEU A C 1
ATOM 1373 O O . LEU A 1 183 ? -8.736 2.370 22.664 1.00 97.31 183 LEU A O 1
ATOM 1377 N N . ASN A 1 184 ? -6.936 1.513 21.644 1.00 97.25 184 ASN A N 1
ATOM 1378 C CA . ASN A 1 184 ? -6.833 0.340 22.524 1.00 97.25 184 ASN A CA 1
ATOM 1379 C C . ASN A 1 184 ? -6.711 0.734 24.005 1.00 97.25 184 ASN A C 1
ATOM 1381 O O . ASN A 1 184 ? -7.383 0.148 24.860 1.00 97.25 184 ASN A O 1
ATOM 1385 N N . GLN A 1 185 ? -5.901 1.755 24.308 1.00 95.94 185 GLN A N 1
ATOM 1386 C CA . GLN A 1 185 ? -5.745 2.272 25.670 1.00 95.94 185 GLN A CA 1
ATOM 1387 C C . GLN A 1 185 ? -7.058 2.867 26.199 1.00 95.94 185 GLN A C 1
ATOM 1389 O O . GLN A 1 185 ? -7.475 2.543 27.312 1.00 95.94 185 GLN A O 1
ATOM 1394 N N . GLN A 1 186 ? -7.731 3.698 25.395 1.00 95.75 186 GLN A N 1
ATOM 1395 C CA . GLN A 1 186 ? -8.988 4.348 25.781 1.00 95.75 186 GLN A CA 1
ATOM 1396 C C . GLN A 1 186 ? -10.130 3.342 25.971 1.00 95.75 186 GLN A C 1
ATOM 1398 O O . GLN A 1 186 ? -10.847 3.419 26.966 1.00 95.75 186 GLN A O 1
ATOM 1403 N N . ILE A 1 187 ? -10.256 2.362 25.070 1.00 94.44 187 ILE A N 1
ATOM 1404 C CA . ILE A 1 187 ? -11.247 1.280 25.164 1.00 94.44 187 ILE A CA 1
ATOM 1405 C C . ILE A 1 187 ? -11.019 0.481 26.445 1.00 94.44 187 ILE A C 1
ATOM 1407 O O . ILE A 1 187 ? -11.946 0.288 27.228 1.00 94.44 187 ILE A O 1
ATOM 1411 N N . THR A 1 188 ? -9.776 0.071 26.704 1.00 93.62 188 THR A N 1
ATOM 1412 C CA . THR A 1 188 ? -9.440 -0.694 27.912 1.00 93.62 188 THR A CA 1
ATOM 1413 C C . THR A 1 188 ? -9.758 0.102 29.179 1.00 93.62 188 THR A C 1
ATOM 1415 O O . THR A 1 188 ? -10.295 -0.450 30.138 1.00 93.62 188 THR A O 1
ATOM 1418 N N . TYR A 1 189 ? -9.449 1.402 29.196 1.00 93.25 189 TYR A N 1
ATOM 1419 C CA . TYR A 1 189 ? -9.761 2.278 30.323 1.00 93.25 189 TYR A CA 1
ATOM 1420 C C . TYR A 1 189 ? -11.273 2.391 30.562 1.00 93.25 189 TYR A C 1
ATOM 1422 O O . TYR A 1 189 ? -11.720 2.199 31.692 1.00 93.25 189 TYR A O 1
ATOM 1430 N N . ALA A 1 190 ? -12.059 2.637 29.509 1.00 92.06 190 ALA A N 1
ATOM 1431 C CA . ALA A 1 190 ? -13.514 2.740 29.595 1.00 92.06 190 ALA A CA 1
ATOM 1432 C C . ALA A 1 190 ? -14.151 1.435 30.098 1.00 92.06 190 ALA A C 1
ATOM 1434 O O . ALA A 1 190 ? -14.937 1.466 31.044 1.00 92.06 190 ALA A O 1
ATOM 1435 N N . LEU A 1 191 ? -13.746 0.287 29.543 1.00 89.75 191 LEU A N 1
ATOM 1436 C CA . LEU A 1 191 ? -14.257 -1.024 29.952 1.00 89.75 191 LEU A CA 1
ATOM 1437 C C . LEU A 1 191 ? -13.905 -1.351 31.412 1.00 89.75 191 LEU A C 1
ATOM 1439 O O . LEU A 1 191 ? -14.764 -1.808 32.162 1.00 89.75 191 LEU A O 1
ATOM 1443 N N . ASN A 1 192 ? -12.676 -1.057 31.852 1.00 89.75 192 ASN A N 1
ATOM 1444 C CA . ASN A 1 192 ? -12.267 -1.259 33.248 1.00 89.75 192 ASN A CA 1
ATOM 1445 C C . ASN A 1 192 ? -12.994 -0.323 34.225 1.00 89.75 192 ASN A C 1
ATOM 1447 O O . ASN A 1 192 ? -13.204 -0.687 35.380 1.00 89.75 192 ASN A O 1
ATOM 1451 N N . ALA A 1 193 ? -13.386 0.869 33.773 1.00 90.19 193 ALA A N 1
ATOM 1452 C CA . ALA A 1 193 ? -14.210 1.799 34.539 1.00 90.19 193 ALA A CA 1
ATOM 1453 C C . ALA A 1 193 ? -15.707 1.423 34.538 1.00 90.19 193 ALA A C 1
ATOM 1455 O O . ALA A 1 193 ? -16.515 2.161 35.100 1.00 90.19 193 ALA A O 1
ATOM 1456 N N . GLY A 1 194 ? -16.097 0.315 33.890 1.00 84.19 194 GLY A N 1
ATOM 1457 C CA . GLY A 1 194 ? -17.498 -0.087 33.727 1.00 84.19 194 GLY A CA 1
ATOM 1458 C C . GLY A 1 194 ? -18.303 0.844 32.813 1.00 84.19 194 GLY A C 1
ATOM 1459 O O . GLY A 1 194 ? -19.529 0.842 32.859 1.00 84.19 194 GLY A O 1
ATOM 1460 N N . SER A 1 195 ? -17.622 1.668 32.014 1.00 85.44 195 SER A N 1
ATOM 1461 C CA . SER A 1 195 ? -18.229 2.605 31.070 1.00 85.44 195 SER A CA 1
ATOM 1462 C C . SER A 1 195 ? -18.397 1.974 29.689 1.00 85.44 195 SER A C 1
ATOM 1464 O O . SER A 1 195 ? -17.681 1.049 29.304 1.00 85.44 195 SER A O 1
ATOM 1466 N N . ASN A 1 196 ? -19.340 2.507 28.916 1.00 85.50 196 ASN A N 1
ATOM 1467 C CA . ASN A 1 196 ? -19.542 2.124 27.525 1.00 85.50 196 ASN A CA 1
ATOM 1468 C C . ASN A 1 196 ? -18.366 2.632 26.650 1.00 85.50 196 ASN A C 1
ATOM 1470 O O . ASN A 1 196 ? -18.001 3.802 26.733 1.00 85.50 196 ASN A O 1
ATOM 1474 N N . ALA A 1 197 ? -17.784 1.755 25.821 1.00 91.56 197 ALA A N 1
ATOM 1475 C CA . ALA A 1 197 ? -16.669 2.057 24.912 1.00 91.56 197 ALA A CA 1
ATOM 1476 C C . ALA A 1 197 ? -17.055 2.009 23.416 1.00 91.56 197 ALA A C 1
ATOM 1478 O O . ALA A 1 197 ? -16.181 1.960 22.552 1.00 91.56 197 ALA A O 1
ATOM 1479 N N . ASN A 1 198 ? -18.347 1.990 23.098 1.00 90.88 198 ASN A N 1
ATOM 1480 C CA . ASN A 1 198 ? -18.879 1.702 21.771 1.00 90.88 198 ASN A CA 1
ATOM 1481 C C . ASN A 1 198 ? -18.390 2.676 20.694 1.00 90.88 198 ASN A C 1
ATOM 1483 O O . ASN A 1 198 ? -17.896 2.240 19.657 1.00 90.88 198 ASN A O 1
ATOM 1487 N N . GLU A 1 199 ? -18.443 3.980 20.968 1.00 90.94 199 GLU A N 1
ATOM 1488 C CA . GLU A 1 199 ? -17.963 5.009 20.037 1.00 90.94 199 GLU A CA 1
ATOM 1489 C C . GLU A 1 199 ? -16.459 4.860 19.751 1.00 90.94 199 GLU A C 1
ATOM 1491 O O . GLU A 1 199 ? -16.019 4.955 18.606 1.00 90.94 199 GLU A O 1
ATOM 1496 N N . LEU A 1 200 ? -15.659 4.548 20.777 1.00 94.31 200 LEU A N 1
ATOM 1497 C CA . LEU A 1 200 ? -14.222 4.308 20.619 1.00 94.31 200 LEU A CA 1
ATOM 1498 C C . LEU A 1 200 ? -13.953 3.064 19.764 1.00 94.31 200 LEU A C 1
ATOM 1500 O O . LEU A 1 200 ? -13.006 3.041 18.976 1.00 94.31 200 LEU A O 1
ATOM 1504 N N . GLN A 1 201 ? -14.785 2.031 19.901 1.00 92.56 201 GLN A N 1
ATOM 1505 C CA . GLN A 1 201 ? -14.692 0.836 19.071 1.00 92.56 201 GLN A CA 1
ATOM 1506 C C . GLN A 1 201 ? -15.110 1.111 17.617 1.00 92.56 201 GLN A C 1
ATOM 1508 O O . GLN A 1 201 ? -14.476 0.577 16.709 1.00 92.56 201 GLN A O 1
ATOM 1513 N N . ASP A 1 202 ? -16.115 1.956 17.369 1.00 92.31 202 ASP A N 1
ATOM 1514 C CA . ASP A 1 202 ? -16.477 2.399 16.012 1.00 92.31 202 ASP A CA 1
ATOM 1515 C C . ASP A 1 202 ? -15.322 3.183 15.361 1.00 92.31 202 ASP A C 1
ATOM 1517 O O . ASP A 1 202 ? -14.908 2.870 14.241 1.00 92.31 202 ASP A O 1
ATOM 1521 N N . GLN A 1 203 ? -14.715 4.129 16.089 1.00 94.44 203 GLN A N 1
ATOM 1522 C CA . GLN A 1 203 ? -13.535 4.873 15.625 1.00 94.44 203 GLN A CA 1
ATOM 1523 C C . GLN A 1 203 ? -12.343 3.949 15.339 1.00 94.44 203 GLN A C 1
ATOM 1525 O O . GLN A 1 203 ? -11.617 4.140 14.358 1.00 94.44 203 GLN A O 1
ATOM 1530 N N . GLN A 1 204 ? -12.140 2.921 16.169 1.00 94.88 204 GLN A N 1
ATOM 1531 C CA . GLN A 1 204 ? -11.100 1.920 15.944 1.00 94.88 204 GLN A CA 1
ATOM 1532 C C . GLN A 1 204 ? -11.359 1.138 14.659 1.00 94.88 204 GLN A C 1
ATOM 1534 O O . GLN A 1 204 ? -10.437 0.955 13.865 1.00 94.88 204 GLN A O 1
ATOM 1539 N N . MET A 1 205 ? -12.600 0.717 14.422 1.00 92.69 205 MET A N 1
ATOM 1540 C CA . MET A 1 205 ? -12.951 -0.012 13.207 1.00 92.69 205 MET A CA 1
ATOM 1541 C C . MET A 1 205 ? -12.782 0.837 11.949 1.00 92.69 205 MET A C 1
ATOM 1543 O O . MET A 1 205 ? -12.258 0.347 10.948 1.00 92.69 205 MET A O 1
ATOM 1547 N N . GLN A 1 206 ? -13.137 2.119 12.007 1.00 94.50 206 GLN A N 1
ATOM 1548 C CA . GLN A 1 206 ? -12.891 3.053 10.912 1.00 94.50 206 GLN A CA 1
ATOM 1549 C C . GLN A 1 206 ? -11.388 3.207 10.615 1.00 94.50 206 GLN A C 1
ATOM 1551 O O . GLN A 1 206 ? -10.984 3.238 9.446 1.00 94.50 206 GLN A O 1
ATOM 1556 N N . ALA A 1 207 ? -10.549 3.280 11.653 1.00 97.25 207 ALA A N 1
ATOM 1557 C CA . ALA A 1 207 ? -9.098 3.348 11.496 1.00 97.25 207 ALA A CA 1
ATOM 1558 C C . ALA A 1 207 ? -8.524 2.049 10.899 1.00 97.25 207 ALA A C 1
ATOM 1560 O O . ALA A 1 207 ? -7.690 2.114 9.998 1.00 97.25 207 ALA A O 1
ATOM 1561 N N . ILE A 1 208 ? -9.017 0.879 11.326 1.00 96.62 208 ILE A N 1
ATOM 1562 C CA . ILE A 1 208 ? -8.643 -0.430 10.760 1.00 96.62 208 ILE A CA 1
ATOM 1563 C C . ILE A 1 208 ? -9.035 -0.513 9.282 1.00 96.62 208 ILE A C 1
ATOM 1565 O O . ILE A 1 208 ? -8.216 -0.908 8.454 1.00 96.62 208 ILE A O 1
ATOM 1569 N N . ASN A 1 209 ? -10.251 -0.093 8.921 1.00 96.25 209 ASN A N 1
ATOM 1570 C CA . ASN A 1 209 ? -10.671 -0.076 7.522 1.00 96.25 209 ASN A CA 1
ATOM 1571 C C . ASN A 1 209 ? -9.803 0.870 6.682 1.00 96.25 209 ASN A C 1
ATOM 1573 O O . ASN A 1 209 ? -9.364 0.510 5.591 1.00 96.25 209 ASN A O 1
ATOM 1577 N N . SER A 1 210 ? -9.502 2.060 7.203 1.00 98.06 210 SER A N 1
ATOM 1578 C CA . SER A 1 210 ? -8.618 3.015 6.528 1.00 98.06 210 SER A CA 1
ATOM 1579 C C . SER A 1 210 ? -7.214 2.439 6.336 1.00 98.06 210 SER A C 1
ATOM 1581 O O . SER A 1 210 ? -6.646 2.578 5.258 1.00 98.06 210 SER A O 1
ATOM 1583 N N . LEU A 1 211 ? -6.692 1.715 7.329 1.00 98.38 211 LEU A N 1
ATOM 1584 C CA . LEU A 1 211 ? -5.405 1.029 7.240 1.00 98.38 211 LEU A CA 1
ATOM 1585 C C . LEU A 1 211 ? -5.428 -0.099 6.196 1.00 98.38 211 LEU A C 1
ATOM 1587 O O . LEU A 1 211 ? -4.483 -0.215 5.420 1.00 98.38 211 LEU A O 1
ATOM 1591 N N . SER A 1 212 ? -6.523 -0.865 6.114 1.00 97.94 212 SER A N 1
ATOM 1592 C CA . SER A 1 212 ? -6.681 -1.945 5.126 1.00 97.94 212 SER A CA 1
ATOM 1593 C C . SER A 1 212 ? -6.631 -1.452 3.675 1.00 97.94 212 SER A C 1
ATOM 1595 O O . SER A 1 212 ? -6.151 -2.165 2.799 1.00 97.94 212 SER A O 1
ATOM 1597 N N . LYS A 1 213 ? -7.045 -0.201 3.411 1.00 98.44 213 LYS A N 1
ATOM 1598 C CA . LYS A 1 213 ? -6.896 0.433 2.087 1.00 98.44 213 LYS A CA 1
ATOM 1599 C C . LYS A 1 213 ? -5.433 0.654 1.721 1.00 98.44 213 LYS A C 1
ATOM 1601 O O . LYS A 1 213 ? -5.101 0.646 0.538 1.00 98.44 213 LYS A O 1
ATOM 1606 N N . LEU A 1 214 ? -4.574 0.887 2.708 1.00 98.69 214 LEU A N 1
ATOM 1607 C CA . LEU A 1 214 ? -3.178 1.247 2.487 1.00 98.69 214 LEU A CA 1
ATOM 1608 C C . LEU A 1 214 ? -2.275 0.020 2.402 1.00 98.69 214 LEU A C 1
ATOM 1610 O O . LEU A 1 214 ? -1.380 0.001 1.564 1.00 98.69 214 LEU A O 1
ATOM 1614 N N . VAL A 1 215 ? -2.511 -1.000 3.228 1.00 98.50 215 VAL A N 1
ATOM 1615 C CA . VAL A 1 215 ? -1.656 -2.191 3.316 1.00 98.50 215 VAL A CA 1
ATOM 1616 C C . VAL A 1 215 ? -2.470 -3.435 3.675 1.00 98.50 215 VAL A C 1
ATOM 1618 O O . VAL A 1 215 ? -3.477 -3.343 4.377 1.00 98.50 215 VAL A O 1
ATOM 1621 N N . ASN A 1 216 ? -2.031 -4.612 3.218 1.00 95.88 216 ASN A N 1
ATOM 1622 C CA . ASN A 1 216 ? -2.604 -5.884 3.655 1.00 95.88 216 ASN A CA 1
ATOM 1623 C C . ASN A 1 216 ? -2.385 -6.072 5.160 1.00 95.88 216 ASN A C 1
ATOM 1625 O O . ASN A 1 216 ? -1.250 -6.172 5.623 1.00 95.88 216 ASN A O 1
ATOM 1629 N N . ILE A 1 217 ? -3.476 -6.153 5.915 1.00 96.62 217 ILE A N 1
ATOM 1630 C CA . ILE A 1 217 ? -3.431 -6.366 7.359 1.00 96.62 217 ILE A CA 1
ATOM 1631 C C . ILE A 1 217 ? -4.151 -7.645 7.751 1.00 96.62 217 ILE A C 1
ATOM 1633 O O . ILE A 1 217 ? -5.146 -8.033 7.149 1.00 96.62 217 ILE A O 1
ATOM 1637 N N . SER A 1 218 ? -3.667 -8.267 8.815 1.00 94.94 218 SER A N 1
ATOM 1638 C CA . SER A 1 218 ? -4.425 -9.224 9.616 1.00 94.94 218 SER A CA 1
ATOM 1639 C C . SER A 1 218 ? -4.627 -8.624 10.996 1.00 94.94 218 SER A C 1
ATOM 1641 O O . SER A 1 218 ? -3.723 -7.980 11.530 1.00 94.94 218 SER A O 1
ATOM 1643 N N . TYR A 1 219 ? -5.809 -8.798 11.581 1.00 94.25 219 TYR A N 1
ATOM 1644 C CA . TYR A 1 219 ? -6.077 -8.287 12.918 1.00 94.25 219 TYR A CA 1
ATOM 1645 C C . TYR A 1 219 ? -6.915 -9.255 13.741 1.00 94.25 219 TYR A C 1
ATOM 1647 O O . TYR A 1 219 ? -7.690 -10.048 13.212 1.00 94.25 219 TYR A O 1
ATOM 1655 N N . PHE A 1 220 ? -6.758 -9.170 15.057 1.00 91.06 220 PHE A N 1
ATOM 1656 C CA . PHE A 1 220 ? -7.624 -9.854 16.007 1.00 91.06 220 PHE A CA 1
ATOM 1657 C C . PHE A 1 220 ? -7.808 -8.999 17.257 1.00 91.06 220 PHE A C 1
ATOM 1659 O O . PHE A 1 220 ? -6.873 -8.347 17.732 1.00 91.06 220 PHE A O 1
ATOM 1666 N N . THR A 1 221 ? -9.012 -9.035 17.816 1.00 88.50 221 THR A N 1
ATOM 1667 C CA . THR A 1 221 ? -9.355 -8.336 19.057 1.00 88.50 221 THR A CA 1
ATOM 1668 C C . THR A 1 221 ? -9.413 -9.344 20.196 1.00 88.50 221 THR A C 1
ATOM 1670 O O . THR A 1 221 ? -10.067 -10.380 20.087 1.00 88.50 221 THR A O 1
ATOM 1673 N N . ASN A 1 222 ? -8.695 -9.077 21.285 1.00 84.88 222 ASN A N 1
ATOM 1674 C CA . ASN A 1 222 ? -8.718 -9.929 22.471 1.00 84.88 222 ASN A CA 1
ATOM 1675 C C . ASN A 1 222 ? -9.892 -9.578 23.405 1.00 84.88 222 ASN A C 1
ATOM 1677 O O . ASN A 1 222 ? -10.553 -8.554 23.245 1.00 84.88 222 ASN A O 1
ATOM 1681 N N . ASN A 1 223 ? -10.131 -10.415 24.420 1.00 75.44 223 ASN A N 1
ATOM 1682 C CA . ASN A 1 223 ? -11.262 -10.265 25.352 1.00 75.44 223 ASN A CA 1
ATOM 1683 C C . ASN A 1 223 ? -11.268 -8.940 26.135 1.00 75.44 223 ASN A C 1
ATOM 1685 O O . ASN A 1 223 ? -12.304 -8.549 26.659 1.00 75.44 223 ASN A O 1
ATOM 1689 N N . ASN A 1 224 ? -10.131 -8.243 26.201 1.00 75.00 224 ASN A N 1
ATOM 1690 C CA . ASN A 1 224 ? -10.012 -6.950 26.874 1.00 75.00 224 ASN A CA 1
ATOM 1691 C C . ASN A 1 224 ? -10.296 -5.772 25.921 1.00 75.00 224 ASN A C 1
ATOM 1693 O O . ASN A 1 224 ? -10.049 -4.623 26.279 1.00 75.00 224 ASN A O 1
ATOM 1697 N N . GLY A 1 225 ? -10.763 -6.050 24.699 1.00 77.69 225 GLY A N 1
ATOM 1698 C CA . GLY A 1 225 ? -11.063 -5.046 23.681 1.00 77.69 225 GLY A CA 1
ATOM 1699 C C . GLY A 1 225 ? -9.834 -4.484 22.965 1.00 77.69 225 GLY A C 1
ATOM 1700 O O . GLY A 1 225 ? -9.973 -3.520 22.218 1.00 77.69 225 GLY A O 1
ATOM 1701 N N . LYS A 1 226 ? -8.637 -5.057 23.168 1.00 88.50 226 LYS A N 1
ATOM 1702 C CA . LYS A 1 226 ? -7.424 -4.612 22.472 1.00 88.50 226 LYS A CA 1
ATOM 1703 C C . LYS A 1 226 ? -7.268 -5.345 21.151 1.00 88.50 226 LYS A C 1
ATOM 1705 O O . LYS A 1 226 ? -7.225 -6.578 21.109 1.00 88.50 226 LYS A O 1
ATOM 1710 N N . THR A 1 227 ? -7.101 -4.575 20.091 1.00 93.69 227 THR A N 1
ATOM 1711 C CA . THR A 1 227 ? -6.871 -5.082 18.743 1.00 93.69 227 THR A CA 1
ATOM 1712 C C . THR A 1 227 ? -5.382 -5.120 18.430 1.00 93.69 227 THR A C 1
ATOM 1714 O O . THR A 1 227 ? -4.683 -4.118 18.567 1.00 93.69 227 THR A O 1
ATOM 1717 N N . ASN A 1 228 ? -4.898 -6.284 18.006 1.00 96.12 228 ASN A N 1
ATOM 1718 C CA . ASN A 1 228 ? -3.547 -6.472 17.489 1.00 96.12 228 ASN A CA 1
ATOM 1719 C C . ASN A 1 228 ? -3.620 -6.541 15.968 1.00 96.12 228 ASN A C 1
ATOM 1721 O O . ASN A 1 228 ? -4.551 -7.140 15.431 1.00 96.12 228 ASN A O 1
ATOM 1725 N N . ILE A 1 229 ? -2.649 -5.931 15.294 1.00 97.19 229 ILE A N 1
ATOM 1726 C CA . ILE A 1 229 ? -2.601 -5.825 13.834 1.00 97.19 229 ILE A CA 1
ATOM 1727 C C . ILE A 1 229 ? -1.217 -6.245 13.367 1.00 97.19 229 ILE A C 1
ATOM 1729 O O . ILE A 1 229 ? -0.224 -5.775 13.922 1.00 97.19 229 ILE A O 1
ATOM 1733 N N . SER A 1 230 ? -1.148 -7.074 12.333 1.00 97.38 230 SER A N 1
ATOM 1734 C CA . SER A 1 230 ? 0.084 -7.463 11.653 1.00 97.38 230 SER A CA 1
ATOM 1735 C C . SER A 1 230 ? 0.007 -7.203 10.152 1.00 97.38 230 SER A C 1
ATOM 1737 O O . SER A 1 230 ? -1.076 -7.157 9.567 1.00 97.38 230 SER A O 1
ATOM 1739 N N . VAL A 1 231 ? 1.177 -7.046 9.538 1.00 96.94 231 VAL A N 1
ATOM 1740 C CA . VAL A 1 231 ? 1.381 -7.131 8.089 1.00 96.94 231 VAL A CA 1
ATOM 1741 C C . VAL A 1 231 ? 2.335 -8.292 7.842 1.00 96.94 231 VAL A C 1
ATOM 1743 O O . VAL A 1 231 ? 3.445 -8.301 8.372 1.00 96.94 231 VAL A O 1
ATOM 1746 N N . GLY A 1 232 ? 1.870 -9.309 7.115 1.00 93.56 232 GLY A N 1
ATOM 1747 C CA . GLY A 1 232 ? 2.558 -10.600 7.074 1.00 93.56 232 GLY A CA 1
ATOM 1748 C C . GLY A 1 232 ? 2.812 -11.136 8.487 1.00 93.56 232 GLY A C 1
ATOM 1749 O O . GLY A 1 232 ? 1.879 -11.251 9.286 1.00 93.56 232 GLY A O 1
ATOM 1750 N N . ASP A 1 233 ? 4.079 -11.395 8.800 1.00 93.44 233 ASP A N 1
ATOM 1751 C CA . ASP A 1 233 ? 4.514 -12.006 10.059 1.00 93.44 233 ASP A CA 1
ATOM 1752 C C . ASP A 1 233 ? 4.943 -10.984 11.130 1.00 93.44 233 ASP A C 1
ATOM 1754 O O . ASP A 1 233 ? 5.281 -11.371 12.252 1.00 93.44 233 ASP A O 1
ATOM 1758 N N . VAL A 1 234 ? 4.932 -9.678 10.823 1.00 96.00 234 VAL A N 1
ATOM 1759 C CA . VAL A 1 234 ? 5.366 -8.627 11.762 1.00 96.00 234 VAL A CA 1
ATOM 1760 C C . VAL A 1 234 ? 4.188 -7.826 12.333 1.00 96.00 234 VAL A C 1
ATOM 1762 O O . VAL A 1 234 ? 3.249 -7.487 11.607 1.00 96.00 234 VAL A O 1
ATOM 1765 N N . PRO A 1 235 ? 4.204 -7.472 13.631 1.00 97.06 235 PRO A N 1
ATOM 1766 C CA . PRO A 1 235 ? 3.131 -6.692 14.237 1.00 97.06 235 PRO A CA 1
ATOM 1767 C C . PRO A 1 235 ? 3.262 -5.202 13.893 1.00 97.06 235 PRO A C 1
ATOM 1769 O O . PRO A 1 235 ? 4.301 -4.597 14.120 1.00 97.06 235 PRO A O 1
ATOM 1772 N N . LEU A 1 236 ? 2.186 -4.569 13.434 1.00 97.81 236 LEU A N 1
ATOM 1773 C CA . LEU A 1 236 ? 2.064 -3.108 13.338 1.00 97.81 236 LEU A CA 1
ATOM 1774 C C . LEU A 1 236 ? 1.472 -2.494 14.608 1.00 97.81 236 LEU A C 1
ATOM 1776 O O . LEU A 1 236 ? 1.835 -1.384 14.992 1.00 97.81 236 LEU A O 1
ATOM 1780 N N . VAL A 1 237 ? 0.576 -3.224 15.272 1.00 97.88 237 VAL A N 1
ATOM 1781 C CA . VAL A 1 237 ? 0.011 -2.862 16.574 1.00 97.88 237 VAL A CA 1
ATOM 1782 C C . VAL A 1 237 ? 0.042 -4.092 17.466 1.00 97.88 237 VAL A C 1
ATOM 1784 O O . VAL A 1 237 ? -0.507 -5.134 17.111 1.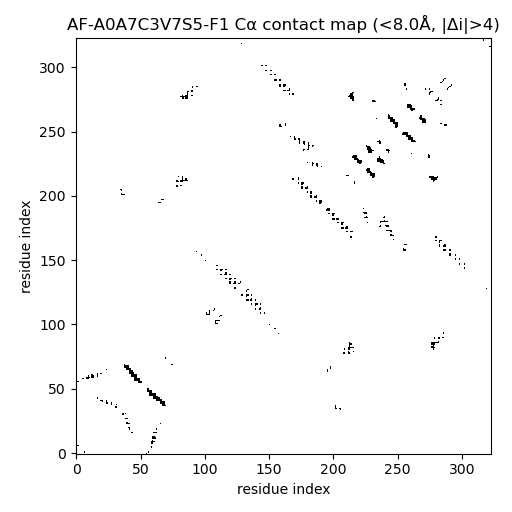00 97.88 237 VAL A O 1
ATOM 1787 N N . SER A 1 238 ? 0.664 -3.963 18.634 1.00 95.69 238 SER A N 1
ATOM 1788 C CA . SER A 1 238 ? 0.641 -4.981 19.682 1.00 95.69 238 SER A CA 1
ATOM 1789 C C . SER A 1 238 ? 0.106 -4.360 20.960 1.00 95.69 238 SER A C 1
ATOM 1791 O O . SER A 1 238 ? 0.792 -3.588 21.635 1.00 95.69 238 SER A O 1
ATOM 1793 N N . SER A 1 239 ? -1.145 -4.683 21.285 1.00 93.62 239 SER A N 1
ATOM 1794 C CA . SER A 1 239 ? -1.891 -4.079 22.388 1.00 93.62 239 SER A CA 1
ATOM 1795 C C . SER A 1 239 ? -1.835 -2.545 22.337 1.00 93.62 239 SER A C 1
ATOM 1797 O O . SER A 1 239 ? -2.423 -1.937 21.452 1.00 93.62 239 SER A O 1
ATOM 1799 N N . ASP A 1 240 ? -1.115 -1.906 23.255 1.00 94.19 240 ASP A N 1
ATOM 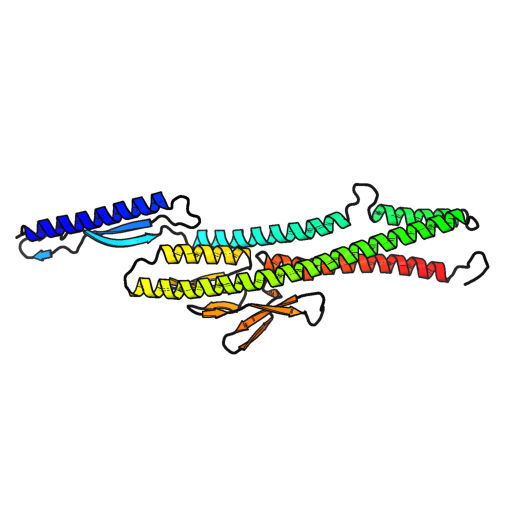1800 C CA . ASP A 1 240 ? -1.085 -0.447 23.392 1.00 94.19 240 ASP A CA 1
ATOM 1801 C C . ASP A 1 240 ? 0.110 0.196 22.669 1.00 94.19 240 ASP A C 1
ATOM 1803 O O . ASP A 1 240 ? 0.346 1.397 22.815 1.00 94.19 240 ASP A O 1
ATOM 1807 N N . MET A 1 241 ? 0.891 -0.604 21.937 1.00 95.56 241 MET A N 1
ATOM 1808 C CA . MET A 1 241 ? 2.088 -0.180 21.215 1.00 95.56 241 MET A CA 1
ATOM 1809 C C . MET A 1 241 ? 1.862 -0.247 19.706 1.00 95.56 241 MET A C 1
ATOM 1811 O O . MET A 1 241 ? 1.264 -1.198 19.202 1.00 95.56 241 MET A O 1
ATOM 1815 N N . SER A 1 242 ? 2.402 0.735 18.988 1.00 97.25 242 SER A N 1
ATOM 1816 C CA . SER A 1 242 ? 2.467 0.764 17.526 1.00 97.25 242 SER A CA 1
ATOM 1817 C C . SER A 1 242 ? 3.916 0.683 17.051 1.00 97.25 242 SER A C 1
ATOM 1819 O O . SER A 1 242 ? 4.802 1.277 17.669 1.00 97.25 242 SER A O 1
ATOM 1821 N N . PHE A 1 243 ? 4.138 0.012 15.927 1.00 97.81 243 PHE A N 1
ATOM 1822 C CA . PHE A 1 243 ? 5.438 -0.119 15.276 1.00 97.81 243 PHE A CA 1
ATOM 1823 C C . PHE A 1 243 ? 5.408 0.552 13.909 1.00 97.81 243 PHE A C 1
ATOM 1825 O O . PHE A 1 243 ? 4.414 0.466 13.185 1.00 97.81 243 PHE A O 1
ATOM 1832 N N . ASN A 1 244 ? 6.498 1.237 13.571 1.00 97.44 244 ASN A N 1
ATOM 1833 C CA . ASN A 1 244 ? 6.560 2.045 12.362 1.00 97.44 244 ASN A CA 1
ATOM 1834 C C . ASN A 1 244 ? 7.135 1.255 11.194 1.00 97.44 244 ASN A C 1
ATOM 1836 O O . ASN A 1 244 ? 8.099 0.504 11.347 1.00 97.44 244 ASN A O 1
ATOM 1840 N N . LEU A 1 245 ? 6.627 1.550 10.008 1.00 98.25 245 LEU A N 1
ATOM 1841 C CA . LEU A 1 245 ? 7.286 1.243 8.754 1.00 98.25 245 LEU A CA 1
ATOM 1842 C C . LEU A 1 245 ? 8.221 2.384 8.342 1.00 98.25 245 LEU A C 1
ATOM 1844 O O . LEU A 1 245 ? 8.023 3.547 8.705 1.00 98.25 245 LEU A O 1
ATOM 1848 N N . SER A 1 246 ? 9.252 2.041 7.582 1.00 98.00 246 SER A N 1
ATOM 1849 C CA . SER A 1 246 ? 10.191 2.981 6.970 1.00 98.00 246 SER A CA 1
ATOM 1850 C C . SER A 1 246 ? 10.646 2.473 5.611 1.00 98.00 246 SER A C 1
ATOM 1852 O O . SER A 1 246 ? 10.469 1.299 5.299 1.00 98.00 246 SER A O 1
ATOM 1854 N N . THR A 1 247 ? 11.238 3.351 4.813 1.00 97.38 247 THR A N 1
ATOM 1855 C CA . THR A 1 247 ? 11.727 3.034 3.471 1.00 97.38 247 THR A CA 1
ATOM 1856 C C . THR A 1 247 ? 13.220 3.310 3.363 1.00 97.38 247 THR A C 1
ATOM 1858 O O . THR A 1 247 ? 13.751 4.214 4.017 1.00 97.38 247 THR A O 1
ATOM 1861 N N . LYS A 1 248 ? 13.915 2.528 2.537 1.00 95.94 248 LYS A N 1
ATOM 1862 C CA . LYS A 1 248 ? 15.283 2.812 2.076 1.00 95.94 248 LYS A CA 1
ATOM 1863 C C . LYS A 1 248 ? 15.392 2.431 0.606 1.00 95.94 248 LYS A C 1
ATOM 1865 O O . LYS A 1 248 ? 14.609 1.617 0.137 1.00 95.94 248 LYS A O 1
ATOM 1870 N N . LEU A 1 249 ? 16.361 3.003 -0.105 1.00 94.75 249 LEU A N 1
ATOM 1871 C CA . LEU A 1 249 ? 16.670 2.549 -1.461 1.00 94.75 249 LEU A CA 1
ATOM 1872 C C . LEU A 1 249 ? 17.078 1.073 -1.427 1.00 94.75 249 LEU A C 1
ATOM 1874 O O . LEU A 1 249 ? 17.873 0.679 -0.566 1.00 94.75 249 LEU A O 1
ATOM 1878 N N . ASP A 1 250 ? 16.545 0.292 -2.361 1.00 91.00 250 ASP A N 1
ATOM 1879 C CA . ASP A 1 250 ? 16.954 -1.092 -2.569 1.00 91.00 250 ASP A CA 1
ATOM 1880 C C . ASP A 1 250 ? 18.441 -1.122 -2.956 1.00 91.00 250 ASP A C 1
ATOM 1882 O O . ASP A 1 250 ? 18.924 -0.401 -3.835 1.00 91.00 250 ASP A O 1
ATOM 1886 N N . THR A 1 251 ? 19.193 -1.958 -2.247 1.00 87.38 251 THR A N 1
ATOM 1887 C CA . THR A 1 251 ? 20.638 -2.126 -2.446 1.00 87.38 251 THR A CA 1
ATOM 1888 C C . THR A 1 251 ? 21.006 -2.758 -3.790 1.00 87.38 251 THR A C 1
ATOM 1890 O O . THR A 1 251 ? 22.093 -2.492 -4.304 1.00 87.38 251 THR A O 1
ATOM 1893 N N . SER A 1 252 ? 20.121 -3.579 -4.358 1.00 87.81 252 SER A N 1
ATOM 1894 C CA . SER A 1 252 ? 20.305 -4.272 -5.637 1.00 87.81 252 SER A CA 1
ATOM 1895 C C . SER A 1 252 ? 19.853 -3.412 -6.813 1.00 87.81 252 SER A C 1
ATOM 1897 O O . SER A 1 252 ? 20.474 -3.447 -7.875 1.00 87.81 252 SER A O 1
ATOM 1899 N N . ASN A 1 253 ? 18.796 -2.620 -6.622 1.00 87.88 253 ASN A N 1
ATOM 1900 C CA . ASN A 1 253 ? 18.302 -1.666 -7.605 1.00 87.88 253 ASN A CA 1
ATOM 1901 C C . ASN A 1 253 ? 17.953 -0.321 -6.942 1.00 87.88 253 ASN A C 1
ATOM 1903 O O . ASN A 1 253 ? 16.815 -0.130 -6.523 1.00 87.88 253 ASN A O 1
ATOM 1907 N N . PRO A 1 254 ? 18.879 0.656 -6.919 1.00 88.75 254 PRO A N 1
ATOM 1908 C CA . PRO A 1 254 ? 18.645 1.959 -6.291 1.00 88.75 254 PRO A CA 1
ATOM 1909 C C . PRO A 1 254 ? 17.549 2.815 -6.943 1.00 88.75 254 PRO A C 1
ATOM 1911 O O . PRO A 1 254 ? 17.278 3.909 -6.455 1.00 88.75 254 PRO A O 1
ATOM 1914 N N . ALA A 1 255 ? 16.948 2.365 -8.051 1.00 90.12 255 ALA A N 1
ATOM 1915 C CA . ALA A 1 255 ? 15.731 2.969 -8.582 1.00 90.12 255 ALA A CA 1
ATOM 1916 C C . ALA A 1 255 ? 14.488 2.618 -7.748 1.00 90.12 255 ALA A C 1
ATOM 1918 O O . ALA A 1 255 ? 13.490 3.319 -7.882 1.00 90.12 255 ALA A O 1
ATOM 1919 N N . ASN A 1 256 ? 14.566 1.580 -6.905 1.00 94.50 256 ASN A N 1
ATOM 1920 C CA . ASN A 1 256 ? 13.455 1.038 -6.136 1.00 94.50 256 ASN A CA 1
ATOM 1921 C C . ASN A 1 256 ? 13.547 1.349 -4.638 1.00 94.50 256 ASN A C 1
ATOM 1923 O O . ASN A 1 256 ? 14.634 1.609 -4.107 1.00 94.50 256 ASN A O 1
ATOM 1927 N N . LEU A 1 257 ? 12.411 1.265 -3.938 1.00 96.62 257 LEU A N 1
ATOM 1928 C CA . LEU A 1 257 ? 12.359 1.317 -2.476 1.00 96.62 257 LEU A CA 1
ATOM 1929 C C . LEU A 1 257 ? 12.090 -0.053 -1.850 1.00 96.62 257 LEU A C 1
ATOM 1931 O O . LEU A 1 257 ? 11.180 -0.780 -2.241 1.00 96.62 257 LEU A O 1
ATOM 1935 N N . ASP A 1 258 ? 12.837 -0.338 -0.788 1.00 96.88 258 ASP A N 1
ATOM 1936 C CA . ASP A 1 258 ? 12.554 -1.401 0.164 1.00 96.88 258 ASP A CA 1
ATOM 1937 C C . ASP A 1 258 ? 11.827 -0.860 1.393 1.00 96.88 258 ASP A C 1
ATOM 1939 O O . ASP A 1 258 ? 12.133 0.223 1.905 1.00 96.88 258 ASP A O 1
ATOM 1943 N N . ILE A 1 259 ? 10.888 -1.657 1.901 1.00 97.81 259 ILE A N 1
ATOM 1944 C CA . ILE A 1 259 ? 10.075 -1.346 3.074 1.00 97.81 259 ILE A CA 1
ATOM 1945 C C . ILE A 1 259 ? 10.587 -2.157 4.258 1.00 97.81 259 ILE A C 1
ATOM 1947 O O . ILE A 1 259 ? 10.765 -3.375 4.184 1.00 97.81 259 ILE A O 1
ATOM 1951 N N . PHE A 1 260 ? 10.779 -1.472 5.380 1.00 98.06 260 PHE A N 1
ATOM 1952 C CA . PHE A 1 260 ? 11.295 -2.034 6.615 1.00 98.06 260 PHE A CA 1
ATOM 1953 C C . PHE A 1 260 ? 10.326 -1.820 7.767 1.00 98.06 260 PHE A C 1
ATOM 1955 O O . PHE A 1 260 ? 9.779 -0.730 7.939 1.00 98.06 260 PHE A O 1
ATOM 1962 N N . TRP A 1 261 ? 10.190 -2.844 8.598 1.00 98.31 261 TRP A N 1
ATOM 1963 C CA . TRP A 1 261 ? 9.544 -2.773 9.897 1.00 98.31 261 TRP A CA 1
ATOM 1964 C C . TRP A 1 261 ? 10.552 -2.393 10.983 1.00 98.31 261 TRP A C 1
ATOM 1966 O O . TRP A 1 261 ? 11.641 -2.968 11.041 1.00 98.31 261 TRP A O 1
ATOM 1976 N N . ASN A 1 262 ? 10.180 -1.444 11.844 1.00 97.44 262 ASN A N 1
ATOM 1977 C CA . ASN A 1 262 ? 11.002 -0.974 12.958 1.00 97.44 262 ASN A CA 1
ATOM 1978 C C . ASN A 1 262 ? 10.469 -1.525 14.288 1.00 97.44 262 ASN A C 1
ATOM 1980 O O . ASN A 1 262 ? 9.417 -1.094 14.771 1.00 97.44 262 ASN A O 1
ATOM 1984 N N . GLY A 1 263 ? 11.210 -2.462 14.874 1.00 92.50 263 GLY A N 1
ATOM 1985 C CA . GLY A 1 263 ? 10.848 -3.153 16.102 1.00 92.50 263 GLY A CA 1
ATOM 1986 C C . GLY A 1 263 ? 11.173 -2.397 17.396 1.00 92.50 263 GLY A C 1
ATOM 1987 O O . GLY A 1 263 ? 11.888 -1.391 17.391 1.00 92.50 263 GLY A O 1
ATOM 1988 N N . PRO A 1 264 ? 10.656 -2.887 18.541 1.00 89.00 264 PRO A N 1
ATOM 1989 C CA . PRO A 1 264 ? 10.780 -2.226 19.847 1.00 89.00 264 PRO A CA 1
ATOM 1990 C C . PRO A 1 264 ? 12.215 -2.152 20.380 1.00 89.00 264 PRO A C 1
ATOM 1992 O O . PRO A 1 264 ? 12.537 -1.275 21.175 1.00 89.00 264 PRO A O 1
ATOM 1995 N N . ASP A 1 265 ? 13.070 -3.082 19.969 1.00 89.50 265 ASP A N 1
ATOM 1996 C CA . ASP A 1 265 ? 14.479 -3.201 20.352 1.00 89.50 265 ASP A CA 1
ATOM 1997 C C . ASP A 1 265 ? 15.421 -2.431 19.409 1.00 89.50 265 ASP A C 1
ATOM 1999 O O . ASP A 1 265 ? 16.641 -2.557 19.504 1.00 89.50 265 ASP A O 1
ATOM 2003 N N . GLY A 1 266 ? 14.863 -1.639 18.486 1.00 89.00 266 GLY A N 1
ATOM 2004 C CA . GLY A 1 266 ? 15.614 -0.978 17.423 1.00 89.00 266 GLY A CA 1
ATOM 2005 C C . GLY A 1 266 ? 15.951 -1.898 16.247 1.00 89.00 266 GLY A C 1
ATOM 2006 O O . GLY A 1 266 ? 16.713 -1.491 15.369 1.00 89.00 266 GLY A O 1
ATOM 2007 N N . SER A 1 267 ? 15.401 -3.119 16.205 1.00 91.81 267 SER A N 1
ATOM 2008 C CA . SER A 1 267 ? 15.505 -3.980 15.027 1.00 91.81 267 SER A CA 1
ATOM 2009 C C . SER A 1 267 ? 14.862 -3.322 13.807 1.00 91.81 267 SER A C 1
ATOM 2011 O O . SER A 1 267 ? 13.836 -2.650 13.894 1.00 91.81 267 SER A O 1
ATOM 2013 N N . VAL A 1 268 ? 15.490 -3.520 12.651 1.00 95.44 268 VAL A N 1
ATOM 2014 C CA . VAL A 1 268 ? 14.998 -3.045 11.357 1.00 95.44 268 VAL A CA 1
ATOM 2015 C C . VAL A 1 268 ? 14.971 -4.250 10.431 1.00 95.44 268 VAL A C 1
ATOM 2017 O O . VAL A 1 268 ? 16.026 -4.774 10.072 1.00 95.44 268 VAL A O 1
ATOM 2020 N N . GLN A 1 269 ? 13.776 -4.726 10.093 1.00 95.56 269 GLN A N 1
ATOM 2021 C CA . GLN A 1 269 ? 13.585 -5.951 9.315 1.00 95.56 269 GLN A CA 1
ATOM 2022 C C . GLN A 1 269 ? 12.999 -5.622 7.940 1.00 95.56 269 GLN A C 1
ATOM 2024 O O . GLN A 1 269 ? 12.009 -4.894 7.886 1.00 95.56 269 GLN A O 1
ATOM 2029 N N . PRO A 1 270 ? 13.573 -6.123 6.832 1.00 95.81 270 PRO A N 1
ATOM 2030 C CA . PRO A 1 270 ? 12.980 -5.946 5.512 1.00 95.81 270 PRO A CA 1
ATOM 2031 C C . PRO A 1 270 ? 11.682 -6.751 5.418 1.00 95.81 270 PRO A C 1
ATOM 2033 O O . PRO A 1 270 ? 11.652 -7.936 5.753 1.00 95.81 270 PRO A O 1
ATOM 2036 N N . ILE A 1 271 ? 10.617 -6.107 4.950 1.00 97.06 271 ILE A N 1
ATOM 2037 C CA . ILE A 1 271 ? 9.287 -6.715 4.817 1.00 97.06 271 ILE A CA 1
ATOM 2038 C C . ILE A 1 271 ? 8.662 -6.493 3.439 1.00 97.06 271 ILE A C 1
ATOM 2040 O O . ILE A 1 271 ? 7.507 -6.858 3.251 1.00 97.06 271 ILE A O 1
ATOM 2044 N N . THR A 1 272 ? 9.394 -5.922 2.476 1.00 96.75 272 THR A N 1
ATOM 2045 C CA . THR A 1 272 ? 8.905 -5.617 1.119 1.00 96.75 272 THR A CA 1
ATOM 2046 C C . THR A 1 272 ? 8.107 -6.773 0.499 1.00 96.75 272 THR A C 1
ATOM 2048 O O . THR A 1 272 ? 7.008 -6.562 -0.001 1.00 96.75 272 THR A O 1
ATOM 2051 N N . SER A 1 273 ? 8.598 -8.014 0.609 1.00 95.38 273 SER A N 1
ATOM 2052 C CA . SER A 1 273 ? 7.949 -9.214 0.054 1.00 95.38 273 SER A CA 1
ATOM 2053 C C . SER A 1 273 ? 6.628 -9.609 0.726 1.00 95.38 273 SER A C 1
ATOM 2055 O O . SER A 1 273 ? 5.868 -10.394 0.166 1.00 95.38 273 SER A O 1
ATOM 2057 N N . GLN A 1 274 ? 6.350 -9.088 1.921 1.00 96.69 274 GLN A N 1
ATOM 2058 C CA . GLN A 1 274 ? 5.120 -9.340 2.677 1.00 96.69 274 GLN A CA 1
ATOM 2059 C C . GLN A 1 274 ? 4.025 -8.310 2.357 1.00 96.69 274 GLN A C 1
ATOM 2061 O O . GLN A 1 274 ? 2.857 -8.517 2.699 1.00 96.69 274 GLN A O 1
ATOM 2066 N N . ILE A 1 275 ? 4.387 -7.208 1.690 1.00 97.06 275 ILE A N 1
ATOM 2067 C CA . ILE A 1 275 ? 3.468 -6.147 1.282 1.00 97.06 275 ILE A CA 1
ATOM 2068 C C . ILE A 1 275 ? 2.782 -6.562 -0.024 1.00 97.06 275 ILE A C 1
ATOM 2070 O O . ILE A 1 275 ? 3.310 -6.381 -1.118 1.00 97.06 275 ILE A O 1
ATOM 2074 N N . THR A 1 276 ? 1.597 -7.153 0.097 1.00 94.75 276 THR A N 1
ATOM 2075 C CA . THR A 1 276 ? 0.892 -7.825 -1.011 1.00 94.75 276 THR A CA 1
ATOM 2076 C C . THR A 1 276 ? -0.480 -7.237 -1.327 1.00 94.75 276 THR A C 1
ATOM 2078 O O . THR A 1 276 ? -1.058 -7.583 -2.352 1.00 94.75 276 THR A O 1
ATOM 2081 N N . GLY A 1 277 ? -0.996 -6.329 -0.496 1.00 95.44 277 GLY A N 1
ATOM 2082 C CA . GLY A 1 277 ? -2.313 -5.718 -0.687 1.00 95.44 277 GLY A CA 1
ATOM 2083 C C . GLY A 1 277 ? -2.362 -4.254 -0.264 1.00 95.44 277 GLY A C 1
ATOM 2084 O O . GLY A 1 277 ? -1.364 -3.683 0.185 1.00 95.44 277 GLY A O 1
ATOM 2085 N N . GLY A 1 278 ? -3.534 -3.643 -0.440 1.00 98.19 278 GLY A N 1
ATOM 2086 C CA . GLY A 1 278 ? -3.706 -2.197 -0.327 1.00 98.19 278 GLY A CA 1
ATOM 2087 C C . GLY A 1 278 ? -2.943 -1.421 -1.408 1.00 98.19 278 GLY A C 1
ATOM 2088 O O . GLY A 1 278 ? -2.273 -1.991 -2.274 1.00 98.19 278 GLY A O 1
ATOM 2089 N N . SER A 1 279 ? -3.024 -0.093 -1.355 1.00 98.56 279 SER A N 1
ATOM 2090 C CA . SER A 1 279 ? -2.335 0.777 -2.313 1.00 98.56 279 SER A CA 1
ATOM 2091 C C . SER A 1 279 ? -0.811 0.634 -2.242 1.00 98.56 279 SER A C 1
ATOM 2093 O O . SER A 1 279 ? -0.143 0.702 -3.270 1.00 98.56 279 SER A O 1
ATOM 2095 N N . LEU A 1 280 ? -0.243 0.389 -1.053 1.00 98.56 280 LEU A N 1
ATOM 2096 C CA . LEU A 1 280 ? 1.198 0.189 -0.882 1.00 98.56 280 LEU A CA 1
ATOM 2097 C C . LEU A 1 280 ? 1.687 -1.056 -1.632 1.00 98.56 280 LEU A C 1
ATOM 2099 O O . LEU A 1 280 ? 2.686 -0.975 -2.342 1.00 98.56 280 LEU A O 1
ATOM 2103 N N . GLY A 1 281 ? 0.965 -2.179 -1.538 1.00 98.31 281 GLY A N 1
ATOM 2104 C CA . GLY A 1 281 ? 1.296 -3.389 -2.296 1.00 98.31 281 GLY A CA 1
ATOM 2105 C C . GLY A 1 281 ? 1.216 -3.182 -3.805 1.00 98.31 281 GLY A C 1
ATOM 2106 O O . GLY A 1 281 ? 2.047 -3.708 -4.544 1.00 98.31 281 GLY A O 1
ATOM 2107 N N . ALA A 1 282 ? 0.261 -2.377 -4.275 1.00 98.50 282 ALA A N 1
ATOM 2108 C CA . ALA A 1 282 ? 0.148 -2.052 -5.693 1.00 98.50 282 ALA A CA 1
ATOM 2109 C C . ALA A 1 282 ? 1.332 -1.211 -6.182 1.00 98.50 282 ALA A C 1
ATOM 2111 O O . ALA A 1 282 ? 1.886 -1.504 -7.239 1.00 98.50 282 ALA A O 1
ATOM 2112 N N . TYR A 1 283 ? 1.769 -0.219 -5.401 1.00 98.38 283 TYR A N 1
ATOM 2113 C CA . TYR A 1 283 ? 2.962 0.567 -5.722 1.00 98.38 283 TYR A CA 1
ATOM 2114 C C . TYR A 1 283 ? 4.231 -0.291 -5.756 1.00 98.38 283 TYR A C 1
ATOM 2116 O O . TYR A 1 283 ? 4.986 -0.213 -6.724 1.00 98.38 283 TYR A O 1
ATOM 2124 N N . VAL A 1 284 ? 4.427 -1.169 -4.766 1.00 97.69 284 VAL A N 1
ATOM 2125 C CA . VAL A 1 284 ? 5.549 -2.125 -4.758 1.00 97.69 284 VAL A CA 1
ATOM 2126 C C . VAL A 1 284 ? 5.504 -3.028 -5.994 1.00 97.69 284 VAL A C 1
ATOM 2128 O O . VAL A 1 284 ? 6.527 -3.244 -6.641 1.00 97.69 284 VAL A O 1
ATOM 2131 N N . ASN A 1 285 ? 4.322 -3.522 -6.382 1.00 97.75 285 ASN A N 1
ATOM 2132 C CA . ASN A 1 285 ? 4.183 -4.347 -7.582 1.00 97.75 285 ASN A CA 1
ATOM 2133 C C . ASN A 1 285 ? 4.487 -3.570 -8.874 1.00 97.75 285 ASN A C 1
ATOM 2135 O O . ASN A 1 285 ? 5.206 -4.083 -9.736 1.00 97.75 285 ASN A O 1
ATOM 2139 N N . LEU A 1 286 ? 3.963 -2.349 -9.003 1.00 96.94 286 LEU A N 1
ATOM 2140 C CA . LEU A 1 286 ? 4.191 -1.476 -10.156 1.00 96.94 286 LEU A CA 1
ATOM 2141 C C . LEU A 1 286 ? 5.678 -1.205 -10.363 1.00 96.94 286 LEU A C 1
ATOM 2143 O O . LEU A 1 286 ? 6.175 -1.365 -11.475 1.00 96.94 286 LEU A O 1
ATOM 2147 N N . GLU A 1 287 ? 6.381 -0.836 -9.299 1.00 94.94 287 GLU A N 1
ATOM 2148 C CA . GLU A 1 287 ? 7.807 -0.545 -9.345 1.00 94.94 287 GLU A CA 1
ATOM 2149 C C . GLU A 1 287 ? 8.646 -1.808 -9.575 1.00 94.94 287 GLU A C 1
ATOM 2151 O O . GLU A 1 287 ? 9.391 -1.901 -10.550 1.00 94.94 287 GLU A O 1
ATOM 2156 N N . GLN A 1 288 ? 8.529 -2.799 -8.690 1.00 94.44 288 GLN A N 1
ATOM 2157 C CA . GLN A 1 288 ? 9.508 -3.883 -8.638 1.00 94.44 288 GLN A CA 1
ATOM 2158 C C . GLN A 1 288 ? 9.238 -4.970 -9.676 1.00 94.44 288 GLN A C 1
ATOM 2160 O O . GLN A 1 288 ? 10.178 -5.599 -10.163 1.00 94.44 288 GLN A O 1
ATOM 2165 N N . THR A 1 289 ? 7.971 -5.184 -10.044 1.00 94.88 289 THR A N 1
ATOM 2166 C CA . THR A 1 289 ? 7.572 -6.244 -10.981 1.00 94.88 289 THR A CA 1
ATOM 2167 C C . THR A 1 289 ? 7.238 -5.685 -12.358 1.00 94.88 289 THR A C 1
ATOM 2169 O O . THR A 1 289 ? 7.883 -6.054 -13.341 1.00 94.88 289 THR A O 1
ATOM 2172 N N . GLN A 1 290 ? 6.239 -4.802 -12.448 1.00 95.81 290 GLN A N 1
ATOM 2173 C CA . GLN A 1 290 ? 5.690 -4.384 -13.741 1.00 95.81 290 GLN A CA 1
ATOM 2174 C C . GLN A 1 290 ? 6.696 -3.526 -14.515 1.00 95.81 290 GLN A C 1
ATOM 2176 O O . GLN A 1 290 ? 7.099 -3.894 -15.619 1.00 95.81 290 GLN A O 1
ATOM 2181 N N . ALA A 1 291 ? 7.163 -2.421 -13.927 1.00 94.25 291 ALA A N 1
ATOM 2182 C CA . ALA A 1 291 ? 8.099 -1.503 -14.570 1.00 94.25 291 ALA A CA 1
ATOM 2183 C C . ALA A 1 291 ? 9.412 -2.197 -14.954 1.00 94.25 291 ALA A C 1
ATOM 2185 O O . ALA A 1 291 ? 9.850 -2.076 -16.099 1.00 94.25 291 ALA A O 1
ATOM 2186 N N . THR A 1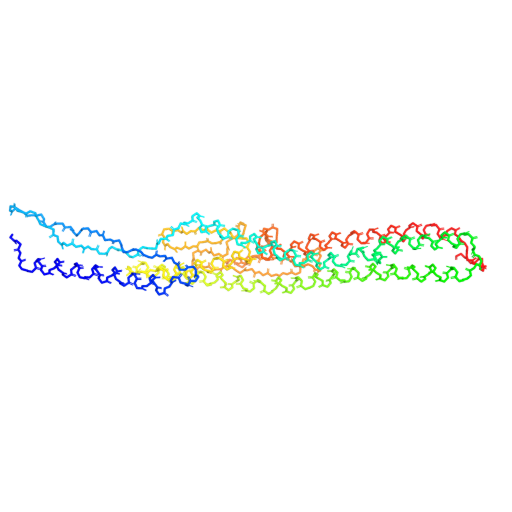 292 ? 9.994 -2.986 -14.042 1.00 93.19 292 THR A N 1
ATOM 2187 C CA . THR A 1 292 ? 11.196 -3.792 -14.315 1.00 93.19 292 THR A CA 1
ATOM 2188 C C . THR A 1 292 ? 11.002 -4.717 -15.518 1.00 93.19 292 THR A C 1
ATOM 2190 O O . THR A 1 292 ? 11.875 -4.794 -16.385 1.00 93.19 292 THR A O 1
ATOM 2193 N N . SER A 1 293 ? 9.853 -5.398 -15.608 1.00 94.81 293 SER A N 1
ATOM 2194 C CA . SER A 1 293 ? 9.552 -6.293 -16.729 1.00 94.81 293 SER A CA 1
ATOM 2195 C C . SER A 1 293 ? 9.454 -5.533 -18.054 1.00 94.81 293 SER A C 1
ATOM 2197 O O . SER A 1 293 ? 10.122 -5.905 -19.020 1.00 94.81 293 SER A O 1
ATOM 2199 N N . TYR A 1 294 ? 8.701 -4.429 -18.102 1.00 94.25 294 TYR A N 1
ATOM 2200 C CA . TYR A 1 294 ? 8.556 -3.631 -19.324 1.00 94.25 294 TYR A CA 1
ATOM 2201 C C . TYR A 1 294 ? 9.874 -2.986 -19.769 1.00 94.25 294 TYR A C 1
ATOM 2203 O O . TYR A 1 294 ? 10.192 -3.005 -20.957 1.00 94.25 294 TYR A O 1
ATOM 2211 N N . ILE A 1 295 ? 10.682 -2.481 -18.832 1.00 94.38 295 ILE A N 1
ATOM 2212 C CA . ILE A 1 295 ? 12.028 -1.970 -19.128 1.00 94.38 295 ILE A CA 1
ATOM 2213 C C . ILE A 1 295 ? 12.911 -3.083 -19.705 1.00 94.38 295 ILE A C 1
ATOM 2215 O O . ILE A 1 295 ? 13.596 -2.870 -20.704 1.00 94.38 295 ILE A O 1
ATOM 2219 N N . SER A 1 296 ? 12.883 -4.282 -19.119 1.00 94.94 296 SER A N 1
ATOM 2220 C CA . SER A 1 296 ? 13.657 -5.423 -19.619 1.00 94.94 296 SER A CA 1
ATOM 2221 C C . SER A 1 296 ? 13.246 -5.825 -21.041 1.0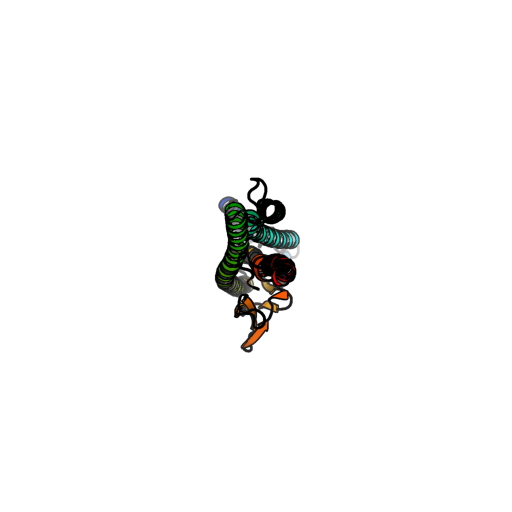0 94.94 296 SER A C 1
ATOM 2223 O O . SER A 1 296 ? 14.111 -6.083 -21.882 1.00 94.94 296 SER A O 1
ATOM 2225 N N . GLN A 1 297 ? 11.945 -5.814 -21.342 1.00 93.75 297 GLN A N 1
ATOM 2226 C CA . GLN A 1 297 ? 11.426 -6.091 -22.684 1.00 93.75 297 GLN A CA 1
ATOM 2227 C C . GLN A 1 297 ? 11.844 -5.015 -23.696 1.00 93.75 297 GLN A C 1
ATOM 2229 O O . GLN A 1 297 ? 12.314 -5.359 -24.781 1.00 93.75 297 GLN A O 1
ATOM 2234 N N . LEU A 1 298 ? 11.755 -3.729 -23.332 1.00 93.25 298 LEU A N 1
ATOM 2235 C CA . LEU A 1 298 ? 12.231 -2.617 -24.163 1.00 93.25 298 LEU A CA 1
ATOM 2236 C C . LEU A 1 298 ? 13.732 -2.725 -24.452 1.00 93.25 298 LEU A C 1
ATOM 2238 O O . LEU A 1 298 ? 14.146 -2.602 -25.603 1.00 93.25 298 LEU A O 1
ATOM 2242 N N . ASN A 1 299 ? 14.540 -3.014 -23.430 1.00 95.38 299 ASN A N 1
ATOM 2243 C CA . ASN A 1 299 ? 15.983 -3.196 -23.582 1.00 95.38 299 ASN A CA 1
ATOM 2244 C C . ASN A 1 299 ? 16.311 -4.396 -24.476 1.00 95.38 299 ASN A C 1
ATOM 2246 O O . ASN A 1 299 ? 17.199 -4.307 -25.319 1.00 95.38 299 ASN A O 1
ATOM 2250 N N . SER A 1 300 ? 15.575 -5.500 -24.328 1.00 95.50 300 SER A N 1
ATOM 2251 C CA . SER A 1 300 ? 15.758 -6.697 -25.155 1.00 95.50 300 SER A CA 1
ATOM 2252 C C . SER A 1 300 ? 15.414 -6.427 -26.620 1.00 95.50 300 SER A C 1
ATOM 2254 O O . SER A 1 300 ? 16.154 -6.844 -27.508 1.00 95.50 300 SER A O 1
ATOM 2256 N N . LEU A 1 301 ? 14.331 -5.687 -26.883 1.00 91.31 301 LEU A N 1
ATOM 2257 C CA . LEU A 1 301 ? 13.963 -5.251 -28.230 1.00 91.31 301 LEU A CA 1
ATOM 2258 C C . LEU A 1 301 ? 15.041 -4.341 -28.833 1.00 91.31 301 LEU A C 1
ATOM 2260 O O . LEU A 1 301 ? 15.487 -4.576 -29.955 1.00 91.31 301 LEU A O 1
ATOM 2264 N N . ALA A 1 302 ? 15.483 -3.330 -28.082 1.00 94.50 302 ALA A N 1
ATOM 2265 C CA . ALA A 1 302 ? 16.507 -2.389 -28.526 1.00 94.50 302 ALA A CA 1
ATOM 2266 C C . ALA A 1 302 ? 17.836 -3.094 -28.836 1.00 94.50 302 ALA A C 1
ATOM 2268 O O . ALA A 1 302 ? 18.430 -2.845 -29.886 1.00 94.50 302 ALA A O 1
ATOM 2269 N N . ALA A 1 303 ? 18.271 -4.005 -27.960 1.00 96.44 303 ALA A N 1
ATOM 2270 C CA . ALA A 1 303 ? 19.472 -4.810 -28.155 1.00 96.44 303 ALA A CA 1
ATOM 2271 C C . ALA A 1 303 ? 19.341 -5.709 -29.387 1.00 96.44 303 ALA A C 1
ATOM 2273 O O . ALA A 1 303 ? 20.204 -5.676 -30.255 1.00 96.44 303 ALA A O 1
ATOM 2274 N N . ALA A 1 304 ? 18.223 -6.428 -29.534 1.00 94.31 304 ALA A N 1
ATOM 2275 C CA . ALA A 1 304 ? 18.003 -7.299 -30.683 1.00 94.31 304 ALA A CA 1
ATOM 2276 C C . ALA A 1 304 ? 18.051 -6.530 -32.011 1.00 94.31 304 ALA A C 1
ATOM 2278 O O . ALA A 1 304 ? 18.717 -6.974 -32.946 1.00 94.31 304 ALA A O 1
ATOM 2279 N N . VAL A 1 305 ? 17.386 -5.374 -32.108 1.00 91.75 305 VAL A N 1
ATOM 2280 C CA . VAL A 1 305 ? 17.438 -4.539 -33.321 1.00 91.75 305 VAL A CA 1
ATOM 2281 C C . VAL A 1 305 ? 18.865 -4.056 -33.575 1.00 91.75 305 VAL A C 1
ATOM 2283 O O . VAL A 1 305 ? 19.373 -4.206 -34.684 1.00 91.75 305 VAL A O 1
ATOM 2286 N N . THR A 1 306 ? 19.529 -3.530 -32.546 1.00 94.81 306 THR A N 1
ATOM 2287 C CA . THR A 1 306 ? 20.886 -2.979 -32.655 1.00 94.81 306 THR A CA 1
ATOM 2288 C C . THR A 1 306 ? 21.897 -4.043 -33.076 1.00 94.81 306 THR A C 1
ATOM 2290 O O . THR A 1 306 ? 22.650 -3.827 -34.020 1.00 94.81 306 THR A O 1
ATOM 2293 N N . ASP A 1 307 ? 21.886 -5.211 -32.438 1.00 95.00 307 ASP A N 1
ATOM 2294 C CA . ASP A 1 307 ? 22.843 -6.288 -32.694 1.00 95.00 307 ASP A CA 1
ATOM 2295 C C . ASP A 1 307 ? 22.653 -6.901 -34.087 1.00 95.00 307 ASP A C 1
ATOM 2297 O O . ASP A 1 307 ? 23.627 -7.109 -34.818 1.00 95.00 307 ASP A O 1
ATOM 2301 N N . ASN A 1 308 ? 21.406 -7.149 -34.506 1.00 93.19 308 ASN A N 1
ATOM 2302 C CA . ASN A 1 308 ? 21.127 -7.690 -35.840 1.00 93.19 308 ASN A CA 1
ATOM 2303 C C . ASN A 1 308 ? 21.497 -6.690 -36.944 1.00 93.19 308 ASN A C 1
ATOM 2305 O O . ASN A 1 308 ? 22.102 -7.074 -37.942 1.00 93.19 308 ASN A O 1
ATOM 2309 N N . VAL A 1 309 ? 21.186 -5.403 -36.765 1.00 93.50 309 VAL A N 1
ATOM 2310 C CA . VAL A 1 309 ? 21.539 -4.376 -37.755 1.00 93.50 309 VAL A CA 1
ATOM 2311 C C . VAL A 1 309 ? 23.052 -4.161 -37.800 1.00 93.50 309 VAL A C 1
ATOM 2313 O O . VAL A 1 309 ? 23.633 -4.194 -38.884 1.00 93.50 309 VAL A O 1
ATOM 2316 N N . ASN A 1 310 ? 23.710 -3.996 -36.650 1.00 93.69 310 ASN A N 1
ATOM 2317 C CA . ASN A 1 310 ? 25.148 -3.734 -36.589 1.00 93.69 310 ASN A CA 1
ATOM 2318 C C . ASN A 1 310 ? 25.970 -4.914 -37.107 1.00 93.69 310 ASN A C 1
ATOM 2320 O O . ASN A 1 310 ? 26.931 -4.700 -37.841 1.00 93.69 310 ASN A O 1
ATOM 2324 N N . SER A 1 311 ? 25.592 -6.154 -36.779 1.00 93.81 311 SER A N 1
ATOM 2325 C CA . SER A 1 311 ? 26.304 -7.341 -37.275 1.00 93.81 311 SER A CA 1
ATOM 2326 C C . SER A 1 311 ? 26.268 -7.452 -38.802 1.00 93.81 311 SER A C 1
ATOM 2328 O O . SER A 1 311 ? 27.253 -7.874 -39.405 1.00 93.81 311 SER A O 1
ATOM 2330 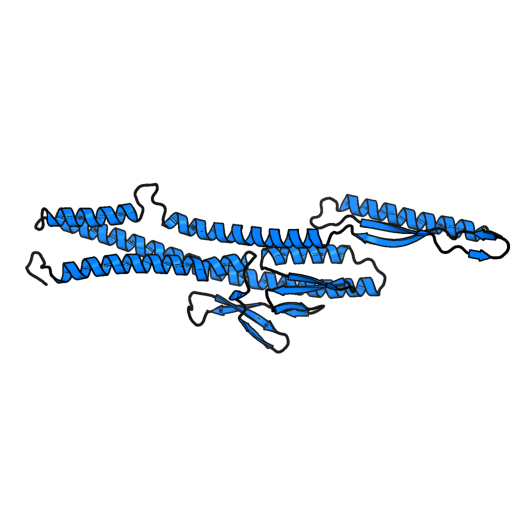N N . LEU A 1 312 ? 25.179 -7.025 -39.448 1.00 91.06 312 LEU A N 1
ATOM 2331 C CA . LEU A 1 312 ? 25.087 -6.979 -40.907 1.00 91.06 312 LEU A CA 1
ATOM 2332 C C . LEU A 1 312 ? 25.820 -5.765 -41.494 1.00 91.06 312 LEU A C 1
ATOM 2334 O O . LEU A 1 312 ? 26.584 -5.922 -42.444 1.00 91.06 312 LEU A O 1
ATOM 2338 N N . GLN A 1 313 ? 25.633 -4.573 -40.920 1.00 89.44 313 GLN A N 1
ATOM 2339 C CA . GLN A 1 313 ? 26.246 -3.331 -41.409 1.00 89.44 313 GLN A CA 1
ATOM 2340 C C . GLN A 1 313 ? 27.772 -3.321 -41.278 1.00 89.44 313 GLN A C 1
ATOM 2342 O O . GLN A 1 313 ? 28.441 -2.813 -42.169 1.00 89.44 313 GLN A O 1
ATOM 2347 N N . TYR A 1 314 ? 28.333 -3.937 -40.232 1.00 89.12 314 TYR A N 1
ATOM 2348 C CA . TYR A 1 314 ? 29.786 -4.033 -40.029 1.00 89.12 314 TYR A CA 1
ATOM 2349 C C . TYR A 1 314 ? 30.509 -4.794 -41.155 1.00 89.12 314 TYR A C 1
ATOM 2351 O O . TYR A 1 314 ? 31.703 -4.615 -41.369 1.00 89.12 314 TYR A O 1
ATOM 2359 N N . ASN A 1 315 ? 29.788 -5.645 -41.890 1.00 88.19 315 ASN A N 1
ATOM 2360 C CA . ASN A 1 315 ? 30.314 -6.358 -43.055 1.00 88.19 315 ASN A CA 1
ATOM 2361 C C . ASN A 1 315 ? 30.092 -5.595 -44.379 1.00 88.19 315 ASN A C 1
ATOM 2363 O O . ASN A 1 315 ? 30.418 -6.114 -45.448 1.00 88.19 315 ASN A O 1
ATOM 2367 N N . GLY A 1 316 ? 29.483 -4.407 -44.325 1.00 85.38 316 GLY A N 1
ATOM 2368 C CA . GLY A 1 316 ? 29.162 -3.569 -45.477 1.00 85.38 316 GLY A CA 1
ATOM 2369 C C . GLY A 1 316 ? 30.209 -2.491 -45.762 1.00 85.38 316 GLY A C 1
ATOM 2370 O O . GLY A 1 316 ? 31.194 -2.344 -45.047 1.00 85.38 316 GLY A O 1
ATOM 2371 N N . TYR A 1 317 ? 29.970 -1.720 -46.825 1.00 87.19 317 TYR A N 1
ATOM 2372 C CA . TYR A 1 317 ? 30.782 -0.561 -47.201 1.00 87.19 317 TYR A CA 1
ATOM 2373 C C . TYR A 1 317 ? 29.894 0.670 -47.395 1.00 87.19 317 TYR A C 1
ATOM 2375 O O . TYR A 1 317 ? 28.773 0.574 -47.913 1.00 87.19 317 TYR A O 1
ATOM 2383 N N . GLY A 1 318 ? 30.415 1.838 -47.023 1.00 84.81 318 GLY A N 1
ATOM 2384 C CA . GLY A 1 318 ? 29.845 3.134 -47.375 1.00 84.81 318 GLY A CA 1
ATOM 2385 C C . GLY A 1 318 ? 29.884 3.397 -48.885 1.00 84.81 318 GLY A C 1
ATOM 2386 O O . GLY A 1 318 ? 30.590 2.729 -49.642 1.00 84.81 318 GLY A O 1
ATOM 2387 N N . LEU A 1 319 ? 29.138 4.408 -49.347 1.00 84.38 319 LEU A N 1
ATOM 2388 C CA . LEU A 1 319 ? 29.143 4.817 -50.764 1.00 84.38 319 LEU A CA 1
ATOM 2389 C C . LEU A 1 319 ? 30.515 5.316 -51.247 1.00 84.38 319 LEU A C 1
ATOM 2391 O O . LEU A 1 319 ? 30.801 5.283 -52.440 1.00 84.38 319 LEU A O 1
ATOM 2395 N N . ASP A 1 320 ? 31.351 5.774 -50.323 1.00 85.25 320 ASP A N 1
ATOM 2396 C CA . ASP A 1 320 ? 32.729 6.212 -50.537 1.00 85.25 320 ASP A CA 1
ATOM 2397 C C . ASP A 1 320 ? 33.758 5.074 -50.382 1.00 85.25 320 ASP A C 1
ATOM 2399 O O . ASP A 1 320 ? 34.959 5.311 -50.506 1.00 85.25 320 ASP A O 1
ATOM 2403 N N . GLY A 1 321 ? 33.303 3.843 -50.122 1.00 77.00 321 GLY A N 1
ATOM 2404 C CA . GLY A 1 321 ? 34.158 2.683 -49.872 1.00 77.00 321 GLY A CA 1
ATOM 2405 C C . GLY A 1 321 ? 34.737 2.616 -48.457 1.00 77.00 321 GLY A C 1
ATOM 2406 O O . GLY A 1 321 ? 35.596 1.769 -48.210 1.00 77.00 321 GLY A O 1
ATOM 2407 N N . SER A 1 322 ? 34.294 3.480 -47.536 1.00 81.88 322 SER A N 1
ATOM 2408 C CA . SER A 1 322 ? 34.653 3.383 -46.118 1.00 81.88 322 SER A CA 1
ATOM 2409 C C . SER A 1 322 ? 34.051 2.133 -45.460 1.00 81.88 322 SER A C 1
ATOM 2411 O O . SER A 1 322 ? 33.002 1.640 -45.884 1.00 81.88 322 SER A O 1
ATOM 2413 N N . THR A 1 323 ? 34.751 1.617 -44.447 1.00 66.12 323 THR A N 1
ATOM 2414 C CA . THR A 1 323 ? 34.325 0.527 -43.549 1.00 66.12 323 THR A CA 1
ATOM 2415 C C . THR A 1 323 ? 34.030 1.074 -42.167 1.00 66.12 323 THR A C 1
ATOM 2417 O O . THR A 1 323 ? 34.890 1.857 -41.694 1.00 66.12 323 THR A O 1
#

Mean predicted aligned error: 7.14 Å

pLDDT: mean 91.68, std 7.18, range [60.12, 98.69]